Protein AF-0000000078019908 (afdb_homodimer)

Sequence (226 aa):
MVVHQIKNKAQYEAALEKHKVINLEVSDKRLMPSRLMAVFNHRMSEEYPNAYHIKIESEKTREFHDALNIRTLPTFLIFKDGKKVNEIVGKNQKGLESAIKEALEDIETTLTTMVVHQIKNKAQYEAALEKHKVINLEVSDKRLMPSRLMAVFNHRMSEEYPNAYHIKIESEKTREFHDALNIRTLPTFLIFKDGKKVNEIVGKNQKGLESAIKEALEDIETTLTT

Secondary structure (DSSP, 8-state):
---EEP-SHHHHHHHHHH-SEEEEEEE-TTSHHHHHHHHHHHHHHHH-TTSEEEEEEGGG-HHHHHHHT--SSSEEEEEETTEEEEEEESS-HHHHHHHHHHHHS--------/---EEP-SHHHHHHHHHH-SEEEEEEE-TTSHHHHHHHHHHHHHHHH-TTSEEEEEEGGG-HHHHHHHT--SSSEEEEEETTEEEEEEESS-HHHHHHHHHHHHS--------

Nearest PDB structures (foldseek):
  3f3r-assembly1_A  TM=9.472E-01  e=2.439E-11  Saccharomyces cerevisiae
  5ykw-assembly1_A  TM=9.486E-01  e=4.418E-11  Saccharomyces cerevisiae S288C
  7vqv-assembly1_A  TM=9.379E-01  e=1.766E-10  synthetic construct
  7vqw-assembly2_B  TM=9.279E-01  e=6.186E-10  synthetic construct
  1r26-assembly1_A  TM=9.357E-01  e=1.197E-09  Trypanosoma brucei brucei

pLDDT: mean 86.22, std 17.11, range [24.56, 98.5]

Radius of gyration: 17.16 Å; Cα contacts (8 Å, |Δi|>4): 399; chains: 2; bounding box: 52×44×39 Å

Solvent-accessible surface area (backbone atoms only — not comparable to full-atom values): 12271 Å² total; per-residue (Å²): 82,71,65,42,79,47,88,48,69,66,57,47,54,50,47,39,71,73,37,56,29,33,41,36,36,39,28,39,84,89,36,65,65,22,44,55,44,48,56,52,47,41,52,46,20,52,74,41,61,83,39,48,36,32,33,36,52,45,88,79,34,61,70,54,38,65,72,63,70,61,88,59,67,19,30,34,40,31,29,44,73,65,35,74,41,35,34,38,36,51,81,46,61,68,58,46,53,50,52,52,51,54,61,68,41,77,67,74,71,66,74,79,130,85,72,65,41,78,46,85,47,70,66,55,46,54,51,48,40,72,72,36,56,27,32,42,37,37,38,28,40,84,91,36,65,65,21,44,56,45,49,55,52,47,41,52,45,20,51,76,41,61,83,39,47,35,33,34,36,52,44,89,80,34,63,71,55,38,64,72,64,72,61,88,58,68,17,28,33,41,32,29,44,72,65,35,76,42,35,35,37,35,51,82,46,60,68,59,44,54,51,52,54,52,55,62,69,42,78,66,74,72,66,75,78,130

Foldseek 3Di:
DAAAEDQDDVSVQVLLQPAFKEKEKEAAPPDDQRVVVNVLLRVLCVVQVSYHHYYYYCVRCVVVCVVVVPDAPTKIFMDGNSHTDDIDGTNCSVVSSVSRVVSPPPPCPVPDD/DAAAEDQDDVSVQVLLQPAFKEKEKEAAPVDDQRVVVNVLLRVLCVVCVSYHHYYYYCVRCVPVCVVVVPDAPTKIFMDGNSHTDDIDGTNCSVVSSVSRVVSPPPPCPVPDD

Structure (mmCIF, N/CA/C/O backbone):
data_AF-0000000078019908-model_v1
#
loop_
_entity.id
_entity.type
_entity.pdbx_description
1 polymer Thioredoxin
#
loop_
_atom_site.group_PDB
_atom_site.id
_atom_site.type_symbol
_atom_site.label_atom_id
_atom_site.label_alt_id
_atom_site.la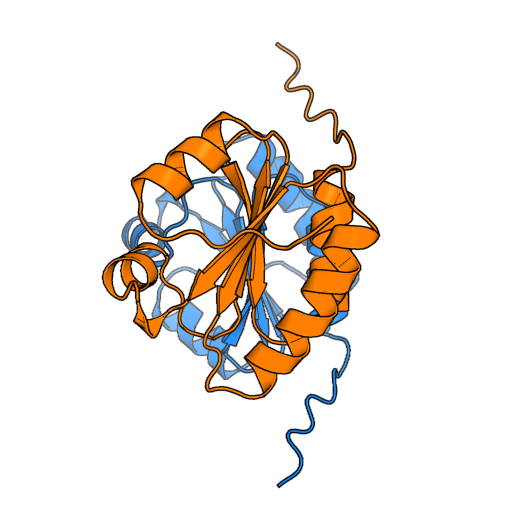bel_comp_id
_atom_site.label_asym_id
_atom_site.label_entity_id
_atom_site.label_seq_id
_atom_site.pdbx_PDB_ins_code
_atom_site.Cartn_x
_atom_site.Cartn_y
_atom_site.Cartn_z
_atom_site.occupancy
_atom_site.B_iso_or_equiv
_atom_site.auth_seq_id
_atom_site.auth_comp_id
_atom_site.auth_asym_id
_atom_site.auth_atom_id
_atom_site.pdbx_PDB_model_num
ATOM 1 N N . MET A 1 1 ? 10.375 -21.234 -0.732 1 63.78 1 MET A N 1
ATOM 2 C CA . MET A 1 1 ? 10.055 -20.984 -2.135 1 63.78 1 MET A CA 1
ATOM 3 C C . MET A 1 1 ? 10.672 -19.672 -2.602 1 63.78 1 MET A C 1
ATOM 5 O O . MET A 1 1 ? 10.93 -18.781 -1.793 1 63.78 1 MET A O 1
ATOM 9 N N . VAL A 1 2 ? 11.133 -19.5 -3.984 1 87 2 VAL A N 1
ATOM 10 C CA . VAL A 1 2 ? 12 -18.5 -4.609 1 87 2 VAL A CA 1
ATOM 11 C C . VAL A 1 2 ? 11.156 -17.344 -5.148 1 87 2 VAL A C 1
ATOM 13 O O . VAL A 1 2 ? 9.93 -17.453 -5.223 1 87 2 VAL A O 1
ATOM 16 N N . VAL A 1 3 ? 11.672 -16.266 -5.184 1 96.44 3 VAL A N 1
ATOM 17 C CA . VAL A 1 3 ? 11.125 -15.102 -5.883 1 96.44 3 VAL A CA 1
ATOM 18 C C . VAL A 1 3 ? 11.352 -15.25 -7.383 1 96.44 3 VAL A C 1
ATOM 20 O O . VAL A 1 3 ? 12.5 -15.312 -7.84 1 96.44 3 VAL A O 1
ATOM 23 N N . HIS A 1 4 ? 10.242 -15.375 -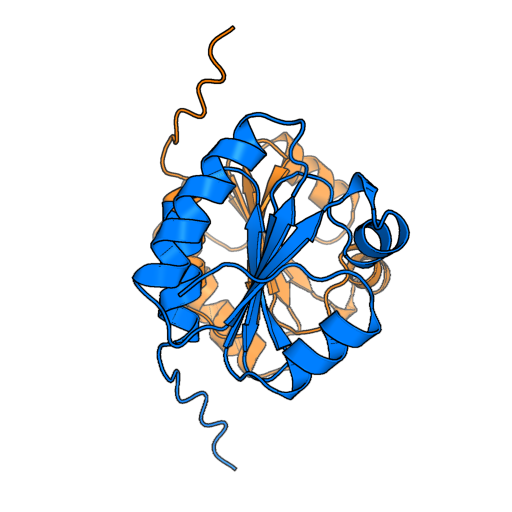8.141 1 96.31 4 HIS A N 1
ATOM 24 C CA . HIS A 1 4 ? 10.328 -15.641 -9.578 1 96.31 4 HIS A CA 1
ATOM 25 C C . HIS A 1 4 ? 10.508 -14.352 -10.367 1 96.31 4 HIS A C 1
ATOM 27 O O . HIS A 1 4 ? 9.781 -13.383 -10.156 1 96.31 4 HIS A O 1
ATOM 33 N N . GLN A 1 5 ? 11.414 -14.406 -11.297 1 93.81 5 GLN A N 1
ATOM 34 C CA . GLN A 1 5 ? 11.664 -13.234 -12.125 1 93.81 5 GLN A CA 1
ATOM 35 C C . GLN A 1 5 ? 10.672 -13.148 -13.273 1 93.81 5 GLN A C 1
ATOM 37 O O . GLN A 1 5 ? 10.484 -14.109 -14.016 1 93.81 5 GLN A O 1
ATOM 42 N N . ILE A 1 6 ? 10.086 -12.016 -13.391 1 92.25 6 ILE A N 1
ATOM 43 C CA . ILE A 1 6 ? 9.18 -11.727 -14.492 1 92.25 6 ILE A CA 1
ATOM 44 C C . ILE A 1 6 ? 9.914 -10.945 -15.578 1 92.25 6 ILE A C 1
ATOM 46 O O . ILE A 1 6 ? 10.531 -9.914 -15.297 1 92.25 6 ILE A O 1
ATOM 50 N N . LYS A 1 7 ? 9.766 -11.406 -16.797 1 87.06 7 LYS A N 1
ATOM 51 C CA . LYS A 1 7 ? 10.586 -10.844 -17.859 1 87.06 7 LYS A CA 1
ATOM 52 C C . LYS A 1 7 ? 9.758 -9.961 -18.781 1 87.06 7 LYS A C 1
ATOM 54 O O . LYS A 1 7 ? 10.312 -9.148 -19.531 1 87.06 7 LYS A O 1
ATOM 59 N N . ASN A 1 8 ? 8.508 -10.25 -18.781 1 85 8 ASN A N 1
ATOM 60 C CA . ASN A 1 8 ? 7.668 -9.461 -19.688 1 85 8 ASN A CA 1
ATOM 61 C C . ASN A 1 8 ? 6.238 -9.352 -19.156 1 85 8 ASN A C 1
ATOM 63 O O . ASN A 1 8 ? 5.887 -9.977 -18.156 1 85 8 ASN A O 1
ATOM 67 N N . LYS A 1 9 ? 5.496 -8.578 -19.875 1 86 9 LYS A N 1
ATOM 68 C CA . LYS A 1 9 ? 4.121 -8.289 -19.484 1 86 9 LYS A CA 1
ATOM 69 C C . LYS A 1 9 ? 3.264 -9.547 -19.516 1 86 9 LYS A C 1
ATOM 71 O O . LYS A 1 9 ? 2.387 -9.727 -18.672 1 86 9 LYS A O 1
ATOM 76 N N . ALA A 1 10 ? 3.457 -10.383 -20.422 1 88.19 10 ALA A N 1
ATOM 77 C CA . ALA A 1 10 ? 2.678 -11.609 -20.562 1 88.19 10 ALA A CA 1
ATOM 78 C C . ALA A 1 10 ? 2.848 -12.5 -19.328 1 88.19 10 ALA A C 1
ATOM 80 O O . ALA A 1 10 ? 1.874 -13.07 -18.828 1 88.19 10 ALA A O 1
ATOM 81 N N . GLN A 1 11 ? 4.066 -12.625 -18.891 1 91.5 11 GLN A N 1
ATOM 82 C CA . GLN A 1 11 ? 4.348 -13.406 -17.688 1 91.5 11 GLN A CA 1
ATOM 83 C C . GLN A 1 11 ? 3.668 -12.797 -16.469 1 91.5 11 GLN A C 1
ATOM 85 O O . GLN A 1 11 ? 3.15 -13.523 -15.617 1 91.5 11 GLN A O 1
ATOM 90 N N . TYR A 1 12 ? 3.67 -11.57 -16.484 1 90.81 12 TYR A N 1
ATOM 91 C CA . TYR A 1 12 ? 3.023 -10.836 -15.398 1 90.81 12 TYR A CA 1
ATOM 92 C C . TYR A 1 12 ? 1.523 -11.109 -15.375 1 90.81 12 TYR A C 1
ATOM 94 O O . TYR A 1 12 ? 0.969 -11.484 -14.336 1 90.81 12 TYR A O 1
ATOM 102 N N . GLU A 1 13 ? 0.884 -10.953 -16.438 1 91.69 13 GLU A N 1
ATOM 103 C CA . GLU A 1 13 ? -0.556 -11.164 -16.547 1 91.69 13 GLU A CA 1
ATOM 104 C C . GLU A 1 13 ? -0.927 -12.609 -16.234 1 91.69 13 GLU A C 1
ATOM 106 O O . GLU A 1 13 ? -1.939 -12.875 -15.578 1 91.69 13 GLU A O 1
ATOM 111 N N . ALA A 1 14 ? -0.141 -13.5 -16.688 1 94.56 14 ALA A N 1
ATOM 112 C CA . ALA A 1 14 ? -0.372 -14.914 -16.406 1 94.56 14 ALA A CA 1
ATOM 113 C C . ALA A 1 14 ? -0.302 -15.195 -14.914 1 94.56 14 ALA A C 1
ATOM 115 O O . ALA A 1 14 ? -1.099 -15.977 -14.383 1 94.56 14 ALA A O 1
ATOM 116 N N . ALA A 1 15 ? 0.668 -14.555 -14.266 1 94.69 15 ALA A N 1
ATOM 117 C CA . ALA A 1 15 ? 0.811 -14.727 -12.828 1 94.69 15 ALA A CA 1
ATOM 118 C C . ALA A 1 15 ? -0.431 -14.234 -12.086 1 94.69 15 ALA A C 1
ATOM 120 O O . ALA A 1 15 ? -0.917 -14.891 -11.164 1 94.69 15 ALA A O 1
ATOM 121 N N . LEU A 1 16 ? -0.922 -13.109 -12.523 1 94.06 16 LEU A N 1
ATOM 122 C CA . LEU A 1 16 ? -2.084 -12.5 -11.883 1 94.06 16 LEU A CA 1
ATOM 123 C C . LEU A 1 16 ? -3.312 -13.391 -12.031 1 94.06 16 LEU A C 1
ATOM 125 O O . LEU A 1 16 ? -4.176 -13.414 -11.148 1 94.06 16 LEU A O 1
ATOM 129 N N . GLU A 1 17 ? -3.398 -14.125 -13.086 1 94.75 17 GLU A N 1
ATOM 130 C CA . GLU A 1 17 ? -4.547 -14.984 -13.359 1 94.75 17 GLU A CA 1
ATOM 131 C C . GLU A 1 17 ? -4.422 -16.328 -12.641 1 94.75 17 GLU A C 1
ATOM 133 O O . GLU A 1 17 ? -5.422 -16.906 -12.211 1 94.75 17 GLU A O 1
ATOM 138 N N . LYS A 1 18 ? -3.297 -16.75 -12.453 1 96.44 18 LYS A N 1
ATOM 139 C CA . LYS A 1 18 ? -3.057 -18.125 -12.008 1 96.44 18 LYS A CA 1
ATOM 140 C C . LYS A 1 18 ? -3.01 -18.219 -10.492 1 96.44 18 LYS A C 1
ATOM 142 O O . LYS A 1 18 ? -3.35 -19.25 -9.906 1 96.44 18 LYS A O 1
ATOM 147 N N . HIS A 1 19 ? -2.547 -17.156 -9.859 1 96.81 19 HIS A N 1
ATOM 148 C CA . HIS A 1 19 ? -2.289 -17.234 -8.422 1 96.81 19 HIS A CA 1
ATOM 149 C C . HIS A 1 19 ? -3.23 -16.328 -7.645 1 96.81 19 HIS A C 1
ATOM 151 O O . HIS A 1 19 ? -3.498 -15.195 -8.062 1 96.81 19 HIS A O 1
ATOM 157 N N . LYS A 1 20 ? -3.713 -16.797 -6.586 1 96.06 20 LYS A N 1
ATOM 158 C CA . LYS A 1 20 ? -4.691 -16.078 -5.777 1 96.06 20 LYS A CA 1
ATOM 159 C C . LYS A 1 20 ? -4.051 -14.891 -5.07 1 9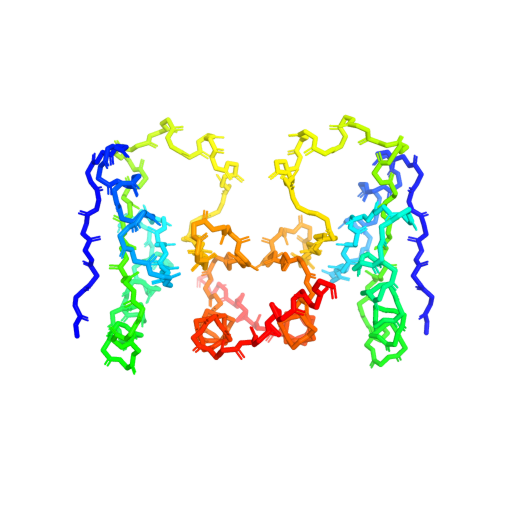6.06 20 LYS A C 1
ATOM 161 O O . LYS A 1 20 ? -4.633 -13.805 -5.023 1 96.06 20 LYS A O 1
ATOM 166 N N . VAL A 1 21 ? -2.938 -15.109 -4.43 1 97.12 21 VAL A N 1
ATOM 167 C CA . VAL A 1 21 ? -2.201 -14.055 -3.732 1 97.12 21 VAL A CA 1
ATOM 168 C C . VAL A 1 21 ? -0.822 -13.883 -4.367 1 97.12 21 VAL A C 1
ATOM 170 O O . VAL A 1 21 ? -0.081 -14.859 -4.527 1 97.12 21 VAL A O 1
ATOM 173 N N . ILE A 1 22 ? -0.507 -12.641 -4.742 1 97.62 22 ILE A N 1
ATOM 174 C CA . ILE A 1 22 ? 0.777 -12.359 -5.375 1 97.62 22 ILE A CA 1
ATOM 175 C C . ILE A 1 22 ? 1.489 -11.242 -4.621 1 97.62 22 ILE A C 1
ATOM 177 O O . ILE A 1 22 ? 0.868 -10.242 -4.25 1 97.62 22 ILE A O 1
ATOM 181 N N . ASN A 1 23 ? 2.691 -11.438 -4.281 1 98.12 23 ASN A N 1
ATOM 182 C CA . ASN A 1 23 ? 3.627 -10.398 -3.861 1 98.12 23 ASN A CA 1
ATOM 183 C C . ASN A 1 23 ? 4.598 -10.031 -4.98 1 98.12 23 ASN A C 1
ATOM 185 O O . ASN A 1 23 ? 5.5 -10.812 -5.305 1 98.12 23 ASN A O 1
ATOM 189 N N . LEU A 1 24 ? 4.41 -8.836 -5.574 1 96.38 24 LEU A N 1
ATOM 190 C CA . LEU A 1 24 ? 5.25 -8.359 -6.672 1 96.38 24 LEU A CA 1
ATOM 191 C C . LEU A 1 24 ? 6.254 -7.328 -6.18 1 96.38 24 LEU A C 1
ATOM 193 O O . LEU A 1 24 ? 5.867 -6.262 -5.695 1 96.38 24 LEU A O 1
ATOM 197 N N . GLU A 1 25 ? 7.523 -7.637 -6.352 1 96 25 GLU A N 1
ATOM 198 C CA . GLU A 1 25 ? 8.602 -6.695 -6.062 1 96 25 GLU A CA 1
ATOM 199 C C . GLU A 1 25 ? 9.078 -5.992 -7.332 1 96 25 GLU A C 1
ATOM 201 O O . GLU A 1 25 ? 9.484 -6.648 -8.297 1 96 25 GLU A O 1
ATOM 206 N N . VAL A 1 26 ? 8.984 -4.707 -7.367 1 93.31 26 VAL A N 1
ATOM 207 C CA . VAL A 1 26 ? 9.633 -3.885 -8.383 1 93.31 26 VAL A CA 1
ATOM 208 C C . VAL A 1 26 ? 10.93 -3.311 -7.828 1 93.31 26 VAL A C 1
ATOM 210 O O . VAL A 1 26 ? 10.922 -2.555 -6.855 1 93.31 26 VAL A O 1
ATOM 213 N N . SER A 1 27 ? 11.992 -3.676 -8.461 1 91.75 27 SER A N 1
ATOM 214 C CA . SER A 1 27 ? 13.289 -3.434 -7.828 1 91.75 27 SER A CA 1
ATOM 215 C C . SER A 1 27 ? 14.336 -3.002 -8.852 1 91.75 27 SER A C 1
ATOM 217 O O . SER A 1 27 ? 14.086 -3.061 -10.055 1 91.75 27 SER A O 1
ATOM 219 N N . ASP A 1 28 ? 15.375 -2.434 -8.359 1 90.25 28 ASP A N 1
ATOM 220 C CA . ASP A 1 28 ? 16.625 -2.158 -9.062 1 90.25 28 ASP A CA 1
ATOM 221 C C . ASP A 1 28 ? 17.828 -2.678 -8.281 1 90.25 28 ASP A C 1
ATOM 223 O O . ASP A 1 28 ? 18.203 -2.096 -7.266 1 90.25 28 ASP A O 1
ATOM 227 N N . LYS A 1 29 ? 18.453 -3.682 -8.867 1 88.94 29 LYS A N 1
ATOM 228 C CA . LYS A 1 29 ? 19.531 -4.363 -8.164 1 88.94 29 LYS A CA 1
ATOM 229 C C . LYS A 1 29 ? 20.719 -3.43 -7.953 1 88.94 29 LYS A C 1
ATOM 231 O O . LYS A 1 29 ? 21.609 -3.717 -7.141 1 88.94 29 LYS A O 1
ATOM 236 N N . ARG A 1 30 ? 20.828 -2.314 -8.547 1 90.19 30 ARG A N 1
ATOM 237 C CA . ARG A 1 30 ? 21.938 -1.379 -8.438 1 90.19 30 ARG A CA 1
ATOM 238 C C . ARG A 1 30 ? 21.781 -0.474 -7.219 1 90.19 30 ARG A C 1
ATOM 240 O O . ARG A 1 30 ? 22.688 0.284 -6.875 1 90.19 30 ARG A O 1
ATOM 247 N N . LEU A 1 31 ? 20.688 -0.625 -6.582 1 89.12 31 LEU A N 1
ATOM 248 C CA . LEU A 1 31 ? 20.453 0.216 -5.418 1 89.12 31 LEU A CA 1
ATOM 249 C C . LEU A 1 31 ? 20.516 -0.601 -4.129 1 89.12 31 LEU A C 1
ATOM 251 O O . LEU A 1 31 ? 20.016 -1.723 -4.074 1 89.12 31 LEU A O 1
ATOM 255 N N . MET A 1 32 ? 21.078 -0.108 -3.104 1 92.31 32 MET A N 1
ATOM 256 C CA . MET A 1 32 ? 21.297 -0.832 -1.854 1 92.31 32 MET A CA 1
ATOM 257 C C . MET A 1 32 ? 19.969 -1.129 -1.156 1 92.31 32 MET A C 1
ATOM 259 O O . MET A 1 32 ? 19.703 -2.27 -0.77 1 92.31 32 MET A O 1
ATOM 263 N N . PRO A 1 33 ? 19.094 -0.133 -0.965 1 93.56 33 PRO A N 1
ATOM 264 C CA . PRO A 1 33 ? 17.828 -0.492 -0.333 1 93.56 33 PRO A CA 1
ATOM 265 C C . PRO A 1 33 ? 17.109 -1.632 -1.055 1 93.56 33 PRO A C 1
ATOM 267 O O . PRO A 1 33 ? 16.5 -2.484 -0.41 1 93.56 33 PRO A O 1
ATOM 270 N N . SER A 1 34 ? 17.094 -1.568 -2.348 1 94.44 34 SER A N 1
ATOM 271 C CA . SER A 1 34 ? 16.484 -2.645 -3.117 1 94.44 34 SER A CA 1
ATOM 272 C C . SER A 1 34 ? 17.125 -3.988 -2.801 1 94.44 34 SER A C 1
ATOM 274 O O . SER A 1 34 ? 16.438 -5 -2.668 1 94.44 34 SER A O 1
ATOM 276 N N . ARG A 1 35 ? 18.359 -3.973 -2.711 1 95.06 35 ARG A N 1
ATOM 277 C CA . ARG A 1 35 ? 19.062 -5.215 -2.406 1 95.06 35 ARG A CA 1
ATOM 278 C C . ARG A 1 35 ? 18.672 -5.734 -1.024 1 95.06 35 ARG A C 1
ATOM 280 O O . ARG A 1 35 ? 18.453 -6.934 -0.846 1 95.06 35 ARG A O 1
ATOM 287 N N . LEU A 1 36 ? 18.656 -4.875 -0.079 1 95.62 36 LEU A N 1
ATOM 288 C CA . LEU A 1 36 ? 18.266 -5.246 1.275 1 95.62 36 LEU A CA 1
ATOM 289 C C . LEU A 1 36 ? 16.859 -5.844 1.29 1 95.62 36 LEU A C 1
ATOM 291 O O . LEU A 1 36 ? 16.641 -6.879 1.916 1 95.62 36 LEU A O 1
ATOM 295 N N . MET A 1 37 ? 15.977 -5.18 0.605 1 96.81 37 MET A N 1
ATOM 296 C CA . MET A 1 37 ? 14.594 -5.648 0.617 1 96.81 37 MET A CA 1
ATOM 297 C C . MET A 1 37 ? 14.453 -6.945 -0.176 1 96.81 37 MET A C 1
ATOM 299 O O . MET A 1 37 ? 13.586 -7.766 0.121 1 96.81 37 MET A O 1
ATOM 303 N N . ALA A 1 38 ? 15.32 -7.102 -1.135 1 96.19 38 ALA A N 1
ATOM 304 C CA . ALA A 1 38 ? 15.32 -8.359 -1.874 1 96.19 38 ALA A CA 1
ATOM 305 C C . ALA A 1 38 ? 15.648 -9.539 -0.958 1 96.19 38 ALA A C 1
ATOM 307 O O . ALA A 1 38 ? 15.062 -10.609 -1.081 1 96.19 38 ALA A O 1
ATOM 308 N N . VAL A 1 39 ? 16.594 -9.422 -0.087 1 97 39 VAL A N 1
ATOM 309 C CA . VAL A 1 39 ? 16.969 -10.445 0.885 1 97 39 VAL A CA 1
ATOM 310 C C . VAL A 1 39 ? 15.773 -10.758 1.788 1 97 39 VAL A C 1
ATOM 312 O O . VAL A 1 39 ? 15.445 -11.922 2.018 1 97 39 VAL A O 1
ATOM 315 N N . PHE A 1 40 ? 15.203 -9.695 2.232 1 97.5 40 PHE A N 1
ATOM 316 C CA . PHE A 1 40 ? 14.039 -9.852 3.098 1 97.5 40 PHE A CA 1
ATOM 317 C C . PHE A 1 40 ? 12.906 -10.547 2.355 1 97.5 40 PHE A C 1
ATOM 319 O O . PHE A 1 40 ? 12.242 -11.422 2.91 1 97.5 40 PHE A O 1
ATOM 326 N N . ASN A 1 41 ? 12.688 -10.164 1.091 1 98 41 ASN A N 1
ATOM 327 C CA . ASN A 1 41 ? 11.625 -10.766 0.286 1 98 41 ASN A CA 1
ATOM 328 C C . ASN A 1 41 ? 11.859 -12.25 0.057 1 98 41 ASN A C 1
ATOM 330 O O . ASN A 1 41 ? 10.914 -13.039 -0.006 1 98 41 ASN A O 1
ATOM 334 N N . HIS A 1 42 ? 13.07 -12.578 -0.106 1 97.44 42 HIS A N 1
ATOM 335 C CA . HIS A 1 42 ? 13.406 -13.992 -0.209 1 97.44 42 HIS A CA 1
ATOM 336 C C . HIS A 1 42 ? 12.984 -14.75 1.043 1 97.44 42 HIS A C 1
ATOM 338 O O . HIS A 1 42 ? 12.406 -15.836 0.951 1 97.44 42 HIS A O 1
ATOM 344 N N . ARG A 1 43 ? 13.242 -14.219 2.168 1 97.81 43 ARG A N 1
ATOM 345 C CA . ARG A 1 43 ? 12.805 -14.82 3.422 1 97.81 43 ARG A CA 1
ATOM 346 C C . ARG A 1 43 ? 11.289 -14.938 3.479 1 97.81 43 ARG A C 1
ATOM 348 O O . ARG A 1 43 ? 10.75 -15.953 3.93 1 97.81 43 ARG A O 1
ATOM 355 N N . MET A 1 44 ? 10.586 -13.875 3.029 1 98.06 44 MET A N 1
ATOM 356 C CA . MET A 1 44 ? 9.125 -13.891 2.99 1 98.06 44 MET A CA 1
ATOM 357 C C . MET A 1 44 ? 8.617 -15.023 2.113 1 98.06 44 MET A C 1
ATOM 359 O O . MET A 1 44 ? 7.613 -15.664 2.436 1 98.06 44 MET A O 1
ATOM 363 N N . SER A 1 45 ? 9.328 -15.25 0.999 1 98 45 SER A N 1
ATOM 364 C CA . SER A 1 45 ? 8.914 -16.297 0.081 1 98 45 SER A CA 1
ATOM 365 C C . SER A 1 45 ? 9.016 -17.672 0.733 1 98 45 SER A C 1
ATOM 367 O O . SER A 1 45 ? 8.242 -18.578 0.413 1 98 45 SER A O 1
ATOM 369 N N . GLU A 1 46 ? 9.953 -17.812 1.617 1 97.5 46 GLU A N 1
ATOM 370 C CA . GLU A 1 46 ? 10.133 -19.062 2.348 1 97.5 46 GLU A CA 1
ATOM 371 C C . GLU A 1 46 ? 9.086 -19.203 3.451 1 97.5 46 GLU A C 1
ATOM 373 O O . GLU A 1 46 ? 8.547 -20.297 3.662 1 97.5 46 GLU A O 1
ATOM 378 N N . GLU A 1 47 ? 8.797 -18.188 4.082 1 97.19 47 GLU A N 1
ATOM 379 C CA . GLU A 1 47 ? 7.898 -18.188 5.23 1 97.19 47 GLU A CA 1
ATOM 380 C C . GLU A 1 47 ? 6.438 -18.234 4.793 1 97.19 47 GLU A C 1
ATOM 382 O O . GLU A 1 47 ? 5.594 -18.797 5.488 1 97.19 47 GLU A O 1
ATOM 387 N N . TYR A 1 48 ? 6.141 -17.609 3.654 1 97.31 48 TYR A N 1
ATOM 388 C CA . TYR A 1 48 ? 4.773 -17.531 3.154 1 97.31 48 TYR A CA 1
ATOM 389 C C . TYR A 1 48 ? 4.676 -18.109 1.746 1 97.31 48 TYR A C 1
ATOM 391 O O . TYR A 1 48 ? 4.348 -17.406 0.796 1 97.31 48 TYR A O 1
ATOM 399 N N . PRO A 1 49 ? 4.809 -19.406 1.659 1 96.56 49 PRO A N 1
ATOM 400 C CA . PRO A 1 49 ? 4.852 -20.062 0.347 1 96.56 49 PRO A CA 1
ATOM 401 C C . PRO A 1 49 ? 3.488 -20.078 -0.345 1 96.56 49 PRO A C 1
ATOM 403 O O . PRO A 1 49 ? 3.4 -20.391 -1.533 1 96.56 49 PRO A O 1
ATOM 406 N N . ASN A 1 50 ? 2.471 -19.719 0.386 1 96.25 50 ASN A N 1
ATOM 407 C CA . ASN A 1 50 ? 1.133 -19.734 -0.195 1 96.25 50 ASN A CA 1
ATOM 408 C C . ASN A 1 50 ? 0.882 -18.484 -1.034 1 96.25 50 ASN A C 1
ATOM 410 O O . ASN A 1 50 ? -0.129 -18.391 -1.732 1 96.25 50 ASN A O 1
ATOM 414 N N . ALA A 1 51 ? 1.754 -17.562 -0.951 1 97.31 51 ALA A N 1
ATOM 415 C CA . ALA A 1 51 ? 1.758 -16.438 -1.887 1 97.31 51 ALA A CA 1
ATOM 416 C C . ALA A 1 51 ? 2.742 -16.672 -3.027 1 97.31 51 ALA A C 1
ATOM 418 O O . ALA A 1 51 ? 3.766 -17.344 -2.842 1 97.31 51 ALA A O 1
ATOM 419 N N . TYR A 1 52 ? 2.365 -16.234 -4.168 1 98 52 TYR A N 1
ATOM 420 C CA . TYR A 1 52 ? 3.291 -16.297 -5.297 1 98 52 TYR A CA 1
ATOM 421 C C . TYR A 1 52 ? 4.164 -15.047 -5.348 1 98 52 TYR A C 1
ATOM 423 O O . TYR A 1 52 ? 3.662 -13.938 -5.535 1 98 52 TYR A O 1
ATOM 431 N N . HIS A 1 53 ? 5.465 -15.25 -5.098 1 98.5 53 HIS A N 1
ATOM 432 C CA . HIS A 1 53 ? 6.402 -14.133 -5.02 1 98.5 53 HIS A CA 1
ATOM 433 C C . HIS A 1 53 ? 7.113 -13.914 -6.352 1 98.5 53 HIS A C 1
ATOM 435 O O . HIS A 1 53 ? 7.77 -14.828 -6.863 1 98.5 53 HIS A O 1
ATOM 441 N N . ILE A 1 54 ? 6.941 -12.711 -6.914 1 97.06 54 ILE A N 1
ATOM 442 C CA . ILE A 1 54 ? 7.559 -12.422 -8.203 1 97.06 54 ILE A CA 1
ATOM 443 C C . ILE A 1 54 ? 8.312 -11.102 -8.133 1 97.06 54 ILE A C 1
ATOM 445 O O . ILE A 1 54 ? 8.094 -10.305 -7.219 1 97.06 54 ILE A O 1
ATOM 449 N N . LYS A 1 55 ? 9.25 -10.922 -9.07 1 94.88 55 LYS A N 1
ATOM 450 C CA . LYS A 1 55 ? 10.055 -9.711 -9.102 1 94.88 55 LYS A CA 1
ATOM 451 C C . LYS A 1 55 ? 10.25 -9.203 -10.523 1 94.88 55 LYS A C 1
ATOM 453 O O . LYS A 1 55 ? 10.398 -10 -11.453 1 94.88 55 LYS A O 1
ATOM 458 N N . ILE A 1 56 ? 10.133 -7.895 -10.633 1 91.5 56 ILE A N 1
ATOM 459 C CA . ILE A 1 56 ? 10.461 -7.195 -11.867 1 91.5 56 ILE A CA 1
ATOM 460 C C . ILE A 1 56 ? 11.648 -6.262 -11.641 1 91.5 56 ILE A C 1
ATOM 462 O O . ILE A 1 56 ? 11.656 -5.488 -10.68 1 91.5 56 ILE A O 1
ATOM 466 N N . GLU A 1 57 ? 12.633 -6.328 -12.531 1 89.06 57 GLU A N 1
ATOM 467 C CA . GLU A 1 57 ? 13.773 -5.418 -12.477 1 89.06 57 GLU A CA 1
ATOM 468 C C . GLU A 1 57 ? 13.547 -4.184 -13.344 1 89.06 57 GLU A C 1
ATOM 470 O O . GLU A 1 57 ? 13.242 -4.309 -14.531 1 89.06 57 GLU A O 1
ATOM 475 N N . SER A 1 58 ? 13.547 -2.984 -12.625 1 79.06 58 SER A N 1
ATOM 476 C CA . SER A 1 58 ? 13.172 -1.729 -13.266 1 79.06 58 SER A CA 1
ATOM 477 C C . SER A 1 58 ? 14.031 -1.465 -14.5 1 79.06 58 SER A C 1
ATOM 479 O O . SER A 1 58 ? 13.555 -0.902 -15.492 1 79.06 58 SER A O 1
ATOM 481 N N . GLU A 1 59 ? 15.219 -1.582 -14.562 1 67.56 59 GLU A N 1
ATOM 482 C CA . GLU A 1 59 ? 16 -1.318 -15.766 1 67.56 59 GLU A CA 1
ATOM 483 C C . GLU A 1 59 ? 15.43 -2.057 -16.969 1 67.56 59 GLU A C 1
ATOM 485 O O . GLU A 1 59 ? 15.5 -1.561 -18.094 1 67.56 59 GLU A O 1
ATOM 490 N N . LYS A 1 60 ? 14.875 -2.961 -16.781 1 57.28 60 LYS A N 1
ATOM 491 C CA . LYS A 1 60 ? 14.484 -3.838 -17.891 1 57.28 60 LYS A CA 1
ATOM 492 C C . LYS A 1 60 ? 13.047 -3.557 -18.328 1 57.28 60 LYS A C 1
ATOM 494 O O . LYS A 1 60 ? 12.617 -4.027 -19.391 1 57.28 60 LYS A O 1
ATOM 499 N N . THR A 1 61 ? 12.32 -2.639 -17.516 1 58.59 61 THR A N 1
ATOM 500 C CA . THR A 1 61 ? 10.914 -2.533 -17.859 1 58.59 61 THR A CA 1
ATOM 501 C C . THR A 1 61 ? 10.406 -1.109 -17.656 1 58.59 61 THR A C 1
ATOM 503 O O . THR A 1 61 ? 9.43 -0.89 -16.938 1 58.59 61 THR A O 1
ATOM 506 N N . ARG A 1 62 ? 11.016 -0.102 -18.219 1 58.69 62 ARG A N 1
ATOM 507 C CA . ARG A 1 62 ? 10.625 1.299 -18.094 1 58.69 62 ARG A CA 1
ATOM 508 C C . ARG A 1 62 ? 9.117 1.463 -18.281 1 58.69 62 ARG A C 1
ATOM 510 O O . ARG A 1 62 ? 8.484 2.23 -17.547 1 58.69 62 ARG A O 1
ATOM 517 N N . GLU A 1 63 ? 8.656 0.779 -19.281 1 57.31 63 GLU A N 1
ATOM 518 C CA . GLU A 1 63 ? 7.234 0.911 -19.594 1 57.31 63 GLU A CA 1
ATOM 519 C C . GLU A 1 63 ? 6.367 0.492 -18.422 1 57.31 63 GLU A C 1
ATOM 521 O O . GLU A 1 63 ? 5.336 1.111 -18.141 1 57.31 63 GLU A O 1
ATOM 526 N N . PHE A 1 64 ? 6.852 -0.45 -17.703 1 59.75 64 PHE A N 1
ATOM 527 C CA . PHE A 1 64 ? 6.023 -0.986 -16.625 1 59.75 64 PHE A CA 1
ATOM 528 C C . PHE A 1 64 ? 5.98 -0.024 -15.445 1 59.75 64 PHE A C 1
ATOM 530 O O . PHE A 1 64 ? 4.926 0.174 -14.844 1 59.75 64 PHE A O 1
ATOM 537 N N . HIS A 1 65 ? 6.98 0.671 -15.281 1 59.5 65 HIS A N 1
ATOM 538 C CA . HIS A 1 65 ? 7.078 1.604 -14.164 1 59.5 65 HIS A CA 1
ATOM 539 C C . HIS A 1 65 ? 6.098 2.762 -14.328 1 59.5 65 HIS A C 1
ATOM 541 O O . HIS A 1 65 ? 5.445 3.168 -13.367 1 59.5 65 HIS A O 1
ATOM 547 N N . ASP A 1 66 ? 6.113 3.135 -15.531 1 59.78 66 ASP A N 1
ATOM 548 C CA . ASP A 1 66 ? 5.23 4.258 -15.82 1 59.78 66 ASP A CA 1
ATOM 549 C C . ASP A 1 66 ? 3.764 3.873 -15.633 1 59.78 66 ASP A C 1
ATOM 551 O O . ASP A 1 66 ? 2.971 4.664 -15.117 1 59.78 66 ASP A O 1
ATOM 555 N N . ALA A 1 67 ? 3.619 2.648 -15.922 1 57.44 67 ALA A N 1
ATOM 556 C CA . ALA A 1 67 ? 2.236 2.184 -15.836 1 57.44 67 ALA A CA 1
ATOM 557 C C . ALA A 1 67 ? 1.806 2.002 -14.383 1 57.44 67 ALA A C 1
ATOM 559 O O . ALA A 1 67 ? 0.629 2.172 -14.055 1 57.44 67 ALA A O 1
ATOM 560 N N . LEU A 1 68 ? 2.795 1.785 -13.641 1 60.31 68 LEU A N 1
ATOM 561 C CA . LEU A 1 68 ? 2.453 1.475 -12.258 1 60.31 68 LEU A CA 1
ATOM 562 C C . LEU A 1 68 ? 2.549 2.721 -11.383 1 60.31 68 LEU A C 1
ATOM 564 O O . LEU A 1 68 ? 2.129 2.701 -10.227 1 60.31 68 LEU A O 1
ATOM 568 N N . ASN A 1 69 ? 2.969 3.814 -11.961 1 67.31 69 ASN A N 1
ATOM 569 C CA . ASN A 1 69 ? 3.135 5.066 -11.234 1 67.31 69 ASN A CA 1
ATOM 570 C C . ASN A 1 69 ? 3.992 4.879 -9.984 1 67.31 69 ASN A C 1
ATOM 572 O O . ASN A 1 69 ? 3.631 5.344 -8.906 1 67.31 69 ASN A O 1
ATOM 576 N N . ILE A 1 70 ? 5.027 4.062 -10.227 1 74.06 70 ILE A N 1
ATOM 577 C CA . ILE A 1 70 ? 5.98 3.783 -9.156 1 74.06 70 ILE A CA 1
ATOM 578 C C . ILE A 1 70 ? 7.121 4.797 -9.203 1 74.06 70 ILE A C 1
ATOM 580 O O . ILE A 1 70 ? 7.762 4.973 -10.242 1 74.06 70 ILE A O 1
ATOM 584 N N . ARG A 1 71 ? 7.414 5.445 -8.086 1 76.25 71 ARG A N 1
ATOM 585 C CA . ARG A 1 71 ? 8.406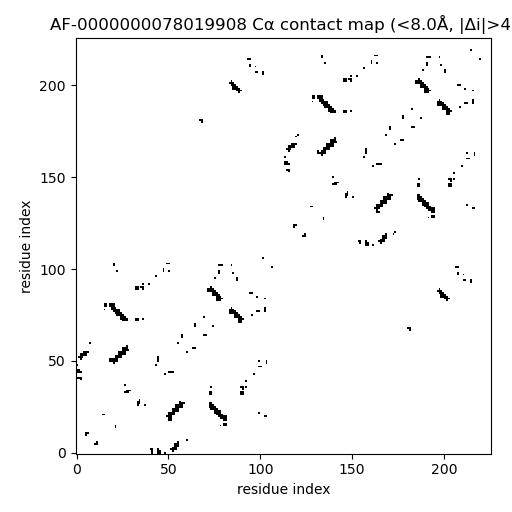 6.516 -8.07 1 76.25 71 ARG A CA 1
ATOM 586 C C . ARG A 1 71 ? 9.578 6.16 -7.164 1 76.25 71 ARG A C 1
ATOM 588 O O . ARG A 1 71 ? 10.648 6.773 -7.25 1 76.25 71 ARG A O 1
ATOM 595 N N . THR A 1 72 ? 9.422 5.223 -6.328 1 85.44 72 THR A N 1
ATOM 596 C CA . THR A 1 72 ? 10.445 4.805 -5.371 1 85.44 72 THR A CA 1
ATOM 597 C C . THR A 1 72 ? 10.68 3.299 -5.457 1 85.44 72 THR A C 1
ATOM 599 O O . THR A 1 72 ? 9.734 2.525 -5.613 1 85.44 72 THR A O 1
ATOM 602 N N . LEU A 1 73 ? 11.961 3 -5.426 1 89.06 73 LEU A N 1
ATOM 603 C CA . LEU A 1 73 ? 12.289 1.579 -5.406 1 89.06 73 LEU A CA 1
ATOM 604 C C . LEU A 1 73 ? 13.031 1.212 -4.125 1 89.06 73 LEU A C 1
ATOM 606 O O . LEU A 1 73 ? 13.789 2.023 -3.588 1 89.06 73 LEU A O 1
ATOM 610 N N . PRO A 1 74 ? 12.789 0.039 -3.674 1 94.5 74 PRO A N 1
ATOM 611 C CA . PRO A 1 74 ? 11.844 -0.949 -4.203 1 94.5 74 PRO A CA 1
ATOM 612 C C . PRO A 1 74 ? 10.398 -0.637 -3.836 1 94.5 74 PRO A C 1
ATOM 614 O O . PRO A 1 74 ? 10.141 0.115 -2.891 1 94.5 74 PRO A O 1
ATOM 617 N N . THR A 1 75 ? 9.461 -1.108 -4.574 1 94.94 75 THR A N 1
ATOM 618 C CA . THR A 1 75 ? 8.031 -1.084 -4.281 1 94.94 75 THR A CA 1
ATOM 619 C C . THR A 1 75 ? 7.43 -2.484 -4.387 1 94.94 75 THR A C 1
ATOM 621 O O . THR A 1 75 ? 7.77 -3.244 -5.293 1 94.94 75 THR A O 1
ATOM 624 N N . PHE A 1 76 ? 6.582 -2.781 -3.443 1 96.44 76 PHE A N 1
ATOM 625 C CA . PHE A 1 76 ? 5.898 -4.066 -3.424 1 96.44 76 PHE A CA 1
ATOM 626 C C . PHE A 1 76 ? 4.402 -3.889 -3.646 1 96.44 76 PHE A C 1
ATOM 628 O O . PHE A 1 76 ? 3.768 -3.053 -2.998 1 96.44 76 PHE A O 1
ATOM 635 N N . LEU A 1 77 ? 3.896 -4.605 -4.566 1 95 77 LEU A N 1
ATOM 636 C CA . LEU A 1 77 ? 2.461 -4.645 -4.828 1 95 77 LEU A CA 1
ATOM 637 C C . LEU A 1 77 ? 1.871 -5.992 -4.43 1 95 77 LEU A C 1
ATOM 639 O O . LEU A 1 77 ? 2.346 -7.039 -4.875 1 95 77 LEU A O 1
ATOM 643 N N . ILE A 1 78 ? 0.877 -5.957 -3.576 1 97 78 ILE A N 1
ATOM 644 C CA . ILE A 1 78 ? 0.197 -7.176 -3.15 1 97 78 ILE A CA 1
ATOM 645 C C . ILE A 1 78 ? -1.133 -7.309 -3.889 1 97 78 ILE A C 1
ATOM 647 O O . ILE A 1 78 ? -1.938 -6.375 -3.904 1 97 78 ILE A O 1
ATOM 651 N N . PHE A 1 79 ? -1.301 -8.414 -4.516 1 95.44 79 PHE A N 1
ATOM 652 C CA . PHE A 1 79 ? -2.537 -8.703 -5.234 1 95.44 79 PHE A CA 1
ATOM 653 C C . PHE A 1 79 ? -3.287 -9.859 -4.582 1 95.44 79 PHE A C 1
ATOM 655 O O . PHE A 1 79 ? -2.672 -10.789 -4.055 1 95.44 79 PHE A O 1
ATOM 662 N N . LYS A 1 80 ? -4.574 -9.766 -4.637 1 94.44 80 LYS A N 1
ATOM 663 C CA . LYS A 1 80 ? -5.484 -10.844 -4.27 1 94.44 80 LYS A CA 1
ATOM 664 C C . LYS A 1 80 ? -6.602 -11 -5.293 1 94.44 80 LYS A C 1
ATOM 666 O O . LYS A 1 80 ? -7.301 -10.031 -5.605 1 94.44 80 LYS A O 1
ATOM 671 N N . ASP A 1 81 ? -6.66 -12.18 -5.84 1 92.94 81 ASP A N 1
ATOM 672 C CA . ASP A 1 81 ? -7.676 -12.469 -6.848 1 92.94 81 ASP A CA 1
ATOM 673 C C . ASP A 1 81 ? -7.602 -11.477 -8 1 92.94 81 ASP A C 1
ATOM 675 O O . ASP A 1 81 ? -8.617 -10.914 -8.406 1 92.94 81 ASP A O 1
ATOM 679 N N . GLY A 1 82 ? -6.352 -11.164 -8.391 1 90.88 82 GLY A N 1
ATOM 680 C CA . GLY A 1 82 ? -6.102 -10.352 -9.57 1 90.88 82 GLY A CA 1
ATOM 681 C C . GLY A 1 82 ? -6.215 -8.859 -9.312 1 90.88 82 GLY A C 1
ATOM 682 O O . GLY A 1 82 ? -5.98 -8.047 -10.211 1 90.88 82 GLY A O 1
ATOM 683 N N . LYS A 1 83 ? -6.516 -8.445 -8.008 1 90.12 83 LYS A N 1
ATOM 684 C CA . LYS A 1 83 ? -6.695 -7.043 -7.645 1 90.12 83 LYS A CA 1
ATOM 685 C C . LYS A 1 83 ? -5.625 -6.59 -6.656 1 90.12 83 LYS A C 1
ATOM 687 O O . LYS A 1 83 ? -5.277 -7.324 -5.73 1 90.12 83 LYS A O 1
ATOM 692 N N . LYS A 1 84 ? -5.117 -5.402 -6.969 1 91.94 84 LYS A N 1
ATOM 693 C CA . LYS A 1 84 ? -4.176 -4.832 -6.008 1 91.94 84 LYS A CA 1
ATOM 694 C C . LYS A 1 84 ? -4.871 -4.496 -4.691 1 91.94 84 LYS A C 1
ATOM 696 O O . LYS A 1 84 ? -5.879 -3.783 -4.68 1 91.94 84 LYS A O 1
ATOM 701 N N . VAL A 1 85 ? -4.262 -4.969 -3.584 1 93.62 85 VAL A N 1
ATOM 702 C CA . VAL A 1 85 ? -4.922 -4.742 -2.303 1 93.62 85 VAL A CA 1
ATOM 703 C C . VAL A 1 85 ? -4.012 -3.922 -1.393 1 93.62 85 VAL A C 1
ATOM 705 O O . VAL A 1 85 ? -4.469 -3.367 -0.388 1 93.62 85 VAL A O 1
ATOM 708 N N . ASN A 1 86 ? -2.732 -3.912 -1.725 1 95.56 86 ASN A N 1
ATOM 709 C CA . ASN A 1 86 ? -1.771 -3.156 -0.931 1 95.56 86 ASN A CA 1
ATOM 710 C C . ASN A 1 86 ? -0.557 -2.748 -1.76 1 95.56 86 ASN A C 1
ATOM 712 O O . ASN A 1 86 ? -0.241 -3.391 -2.764 1 95.56 86 ASN A O 1
ATOM 716 N N . GLU A 1 87 ? 0.059 -1.696 -1.352 1 95 87 GLU A N 1
ATOM 717 C CA . GLU A 1 87 ? 1.34 -1.25 -1.891 1 95 87 GLU A CA 1
ATOM 718 C C . GLU A 1 87 ? 2.277 -0.789 -0.778 1 95 87 GLU A C 1
ATOM 720 O O . GLU A 1 87 ? 1.882 -0.004 0.087 1 95 87 GLU A O 1
ATOM 725 N N . ILE A 1 88 ? 3.449 -1.366 -0.752 1 96 88 ILE A N 1
ATOM 726 C CA . ILE A 1 88 ? 4.473 -1.032 0.233 1 96 88 ILE A CA 1
ATOM 727 C C . ILE A 1 88 ? 5.672 -0.395 -0.464 1 96 88 ILE A C 1
ATOM 729 O O . ILE A 1 88 ? 6.238 -0.974 -1.393 1 96 88 ILE A O 1
ATOM 733 N N . VAL A 1 89 ? 6.059 0.748 0.02 1 93.56 89 VAL A N 1
ATOM 734 C CA . VAL A 1 89 ? 7.117 1.493 -0.655 1 93.56 89 VAL A CA 1
ATOM 735 C C . VAL A 1 89 ? 8.383 1.482 0.2 1 93.56 89 VAL A C 1
ATOM 737 O O . VAL A 1 89 ? 8.312 1.643 1.421 1 93.56 89 VAL A O 1
ATOM 740 N N . GLY A 1 90 ? 9.523 1.195 -0.378 1 93.31 90 GLY A N 1
ATOM 741 C CA . GLY A 1 90 ? 10.82 1.361 0.262 1 93.31 90 GLY A CA 1
ATOM 742 C C . GLY A 1 90 ? 11.18 0.214 1.188 1 93.31 90 GLY A C 1
ATOM 743 O O . GLY A 1 90 ? 10.93 -0.95 0.866 1 93.31 90 GLY A O 1
ATOM 744 N N . LYS A 1 91 ? 11.766 0.538 2.311 1 92.31 91 LYS A N 1
ATOM 745 C CA . LYS A 1 91 ? 12.391 -0.448 3.184 1 92.31 91 LYS A CA 1
ATOM 746 C C . LYS A 1 91 ? 11.469 -0.831 4.336 1 92.31 91 LYS A C 1
ATOM 748 O O . LYS A 1 91 ? 11.93 -1.07 5.453 1 92.31 91 LYS A O 1
ATOM 753 N N . ASN A 1 92 ? 10.227 -0.853 4.016 1 92.88 92 ASN A N 1
ATOM 754 C CA . ASN A 1 92 ? 9.258 -1.16 5.062 1 92.88 92 ASN A CA 1
ATOM 755 C C . ASN A 1 92 ? 9.047 -2.664 5.203 1 92.88 92 ASN A C 1
ATOM 757 O O . ASN A 1 92 ? 8.031 -3.197 4.746 1 92.88 92 ASN A O 1
ATOM 761 N N . GLN A 1 93 ? 9.906 -3.301 6.004 1 95.62 93 GLN A N 1
ATOM 762 C CA . GLN A 1 93 ? 9.867 -4.75 6.164 1 95.62 93 GLN A CA 1
ATOM 763 C C . GLN A 1 93 ? 8.602 -5.188 6.906 1 95.62 93 GLN A C 1
ATOM 765 O O . GLN A 1 93 ? 7.93 -6.133 6.488 1 95.62 93 GLN A O 1
ATOM 770 N N . LYS A 1 94 ? 8.344 -4.508 7.938 1 93 94 LYS A N 1
ATOM 771 C CA . LYS A 1 94 ? 7.172 -4.844 8.742 1 93 94 LYS A CA 1
ATOM 772 C C . LYS A 1 94 ? 5.887 -4.707 7.926 1 93 94 LYS A C 1
ATOM 774 O O . LYS A 1 94 ? 5.012 -5.574 7.988 1 93 94 LYS A O 1
ATOM 779 N N . GLY A 1 95 ? 5.805 -3.619 7.191 1 94 95 GLY A N 1
ATOM 780 C CA . GLY A 1 95 ? 4.648 -3.391 6.34 1 94 95 GLY A CA 1
ATOM 781 C C . GLY A 1 95 ? 4.465 -4.461 5.277 1 94 95 GLY A C 1
ATOM 782 O O . GLY A 1 95 ? 3.344 -4.891 5.012 1 94 95 GLY A O 1
ATOM 783 N N . LEU A 1 96 ? 5.543 -4.871 4.758 1 96.94 96 LEU A N 1
ATOM 784 C CA . LEU A 1 96 ? 5.477 -5.902 3.729 1 96.94 96 LEU A CA 1
ATOM 785 C C . LEU A 1 96 ? 4.965 -7.215 4.305 1 96.94 96 LEU A C 1
ATOM 787 O O . LEU A 1 96 ? 4.059 -7.836 3.742 1 96.94 96 LEU A O 1
ATOM 791 N N . GLU A 1 97 ? 5.531 -7.598 5.41 1 96.56 97 GLU A N 1
ATOM 792 C CA . GLU A 1 97 ? 5.109 -8.859 6.016 1 96.56 97 GLU A CA 1
ATOM 793 C C . GLU A 1 97 ? 3.633 -8.82 6.395 1 96.56 97 GLU A C 1
ATOM 795 O O . GLU A 1 97 ? 2.893 -9.766 6.133 1 96.56 97 GLU A O 1
ATOM 800 N N . SER A 1 98 ? 3.234 -7.75 6.965 1 94.88 98 SER A N 1
ATOM 801 C CA . SER A 1 98 ? 1.834 -7.609 7.352 1 94.88 98 SER A CA 1
ATOM 802 C C . SER A 1 98 ? 0.915 -7.688 6.141 1 94.88 98 SER A C 1
ATOM 804 O O . SER A 1 98 ? -0.144 -8.32 6.195 1 94.88 98 SER A O 1
ATOM 806 N N . ALA A 1 99 ? 1.32 -7.043 5.074 1 96.06 99 ALA A N 1
ATOM 807 C CA . ALA A 1 99 ? 0.512 -7.02 3.857 1 96.06 99 ALA A CA 1
ATOM 808 C C . ALA A 1 99 ? 0.344 -8.422 3.281 1 96.06 99 ALA A C 1
ATOM 810 O O . ALA A 1 99 ? -0.75 -8.797 2.857 1 96.06 99 ALA A O 1
ATOM 811 N N . ILE A 1 100 ? 1.417 -9.18 3.281 1 96.69 100 ILE A N 1
ATOM 812 C CA . ILE A 1 100 ? 1.376 -10.539 2.766 1 96.69 100 ILE A CA 1
ATOM 813 C C . ILE A 1 100 ? 0.463 -11.398 3.641 1 96.69 100 ILE A C 1
ATOM 815 O O . ILE A 1 100 ? -0.402 -12.117 3.131 1 96.69 100 ILE A O 1
ATOM 819 N N . LYS A 1 101 ? 0.624 -11.281 4.93 1 95.06 101 LYS A N 1
ATOM 820 C CA . LYS A 1 101 ? -0.183 -12.055 5.871 1 95.06 101 LYS A CA 1
ATOM 821 C C . LYS A 1 101 ? -1.669 -11.75 5.695 1 95.06 101 LYS A C 1
ATOM 823 O O . LYS A 1 101 ? -2.496 -12.664 5.676 1 95.06 101 LYS A O 1
ATOM 828 N N . GLU A 1 102 ? -1.947 -10.531 5.602 1 93.25 102 GLU A N 1
ATOM 829 C CA . GLU A 1 102 ? -3.338 -10.109 5.484 1 93.25 102 GLU A CA 1
ATOM 830 C C . GLU A 1 102 ? -3.973 -10.656 4.203 1 93.25 102 GLU A C 1
ATOM 832 O O . GLU A 1 102 ? -5.137 -11.062 4.207 1 93.25 102 GLU A O 1
ATOM 837 N N . ALA A 1 103 ? -3.221 -10.594 3.17 1 94.75 103 ALA A N 1
ATOM 838 C CA . ALA A 1 103 ? -3.734 -11.086 1.893 1 94.75 103 ALA A CA 1
ATOM 839 C C . ALA A 1 103 ? -3.99 -12.586 1.944 1 94.75 103 ALA A C 1
ATOM 841 O O . ALA A 1 103 ? -4.871 -13.102 1.25 1 94.75 103 ALA A O 1
ATOM 842 N N . LEU A 1 104 ? -3.18 -13.227 2.738 1 95 104 LEU A N 1
ATOM 843 C CA . LEU A 1 104 ? -3.299 -14.68 2.848 1 95 104 LEU A CA 1
ATOM 844 C C . LEU A 1 104 ? -4.445 -15.062 3.777 1 95 104 LEU A C 1
ATOM 846 O O . LEU A 1 104 ? -4.918 -16.203 3.752 1 95 104 LEU A O 1
ATOM 850 N N . GLU A 1 105 ? -4.625 -14.094 4.664 1 85.38 105 GLU A N 1
ATOM 851 C CA . GLU A 1 105 ? -5.754 -14.352 5.559 1 85.38 105 GLU A CA 1
ATOM 852 C C . GLU A 1 105 ? -7.082 -14.258 4.812 1 85.38 105 GLU A C 1
ATOM 854 O O . GLU A 1 105 ? -7.203 -13.492 3.852 1 85.38 105 GLU A O 1
ATOM 859 N N . ASP A 1 106 ? -7.906 -15.242 4.73 1 62.53 106 ASP A N 1
ATOM 860 C CA . ASP A 1 106 ? -9.195 -15.336 4.051 1 62.53 106 ASP A CA 1
ATOM 861 C C . ASP A 1 106 ? -10.125 -14.211 4.492 1 62.53 106 ASP A C 1
ATOM 863 O O . ASP A 1 106 ? -10.547 -14.164 5.648 1 62.53 106 ASP A O 1
ATOM 867 N N . ILE A 1 107 ? -9.766 -13.07 4.305 1 49.03 107 ILE A N 1
ATOM 868 C CA . ILE A 1 107 ? -10.828 -12.133 4.668 1 49.03 107 ILE A CA 1
ATOM 869 C C . ILE A 1 107 ? -12.102 -12.477 3.891 1 49.03 107 ILE A C 1
ATOM 871 O O . ILE A 1 107 ? -12.086 -12.516 2.658 1 49.03 107 ILE A O 1
ATOM 875 N N . GLU A 1 108 ? -12.711 -13.461 4.305 1 40.53 108 GLU A N 1
ATOM 876 C CA . GLU A 1 108 ? -14.07 -13.641 3.797 1 40.53 108 GLU A CA 1
ATOM 877 C C . GLU A 1 108 ? -14.68 -12.312 3.365 1 40.53 108 GLU A C 1
ATOM 879 O O . GLU A 1 108 ? -14.969 -11.453 4.203 1 40.53 108 GLU A O 1
ATOM 884 N N . THR A 1 109 ? -14.078 -11.562 2.66 1 40.88 109 THR A N 1
ATOM 885 C CA . THR A 1 109 ? -14.875 -10.469 2.117 1 40.88 109 THR A CA 1
ATOM 886 C C . THR A 1 109 ? -16.188 -11 1.529 1 40.88 109 THR A C 1
ATOM 888 O O . THR A 1 109 ? -16.203 -11.523 0.416 1 40.88 109 THR A O 1
ATOM 891 N N . THR A 1 110 ? -16.797 -11.891 2.086 1 36.22 110 THR A N 1
ATOM 892 C CA . THR A 1 110 ? -18.141 -12.336 1.709 1 36.22 110 THR A CA 1
ATOM 893 C C . THR A 1 110 ? -19.016 -11.148 1.342 1 36.22 110 THR A C 1
ATOM 895 O O . THR A 1 110 ? -19.375 -10.344 2.205 1 36.22 110 THR A O 1
ATOM 898 N N . LEU A 1 111 ? -18.828 -10.445 0.397 1 32.88 111 LEU A N 1
ATOM 899 C CA . LEU A 1 111 ? -19.984 -9.758 -0.161 1 32.88 111 LEU A CA 1
ATOM 900 C C . LEU A 1 111 ? -21.219 -10.648 -0.104 1 32.88 111 LEU A C 1
ATOM 902 O O . LEU A 1 111 ? -21.266 -11.703 -0.739 1 32.88 111 LEU A O 1
ATOM 906 N N . THR A 1 112 ? -21.891 -10.852 0.968 1 31.31 112 THR A N 1
ATOM 907 C CA . THR A 1 112 ? -23.25 -11.367 0.977 1 31.31 112 THR A CA 1
ATOM 908 C C . THR A 1 112 ? -24.062 -10.773 -0.168 1 31.31 112 THR A C 1
ATOM 910 O O . THR A 1 112 ? -24.109 -9.547 -0.333 1 31.31 112 THR A O 1
ATOM 913 N N . THR A 1 113 ? -24.594 -11.531 -1.247 1 24.92 113 THR A N 1
ATOM 914 C CA . THR A 1 113 ? -25.828 -11.383 -2.01 1 24.92 113 THR A CA 1
ATOM 915 C C . THR A 1 113 ? -26.984 -11.008 -1.092 1 24.92 113 THR A C 1
ATOM 917 O O . THR A 1 113 ? -27.188 -11.633 -0.05 1 24.92 113 THR A O 1
ATOM 920 N N . MET B 1 1 ? -9.719 13.492 16.969 1 63.66 1 MET B N 1
ATOM 921 C CA . MET B 1 1 ? -9.5 14.422 15.859 1 63.66 1 MET B CA 1
ATOM 922 C C . MET B 1 1 ? -10.172 13.914 14.586 1 63.66 1 MET B C 1
ATOM 924 O O . MET B 1 1 ? -10.383 12.711 14.43 1 63.66 1 MET B O 1
ATOM 928 N N . VAL B 1 2 ? -10.766 14.859 13.617 1 87.06 2 VAL B N 1
ATOM 929 C CA . VAL B 1 2 ? -11.703 14.68 12.508 1 87.06 2 VAL B CA 1
ATOM 930 C C . VAL B 1 2 ? -10.938 14.422 11.219 1 87.06 2 VAL B C 1
ATOM 932 O O . VAL B 1 2 ? -9.719 14.617 11.156 1 87.06 2 VAL B O 1
ATOM 935 N N . VAL B 1 3 ? -11.461 13.734 10.383 1 96.5 3 VAL B N 1
ATOM 936 C CA . VAL B 1 3 ? -11 13.578 9.008 1 96.5 3 VAL B CA 1
ATOM 937 C C . VAL B 1 3 ? -11.336 14.836 8.211 1 96.5 3 VAL B C 1
ATOM 939 O O . VAL B 1 3 ? -12.508 15.195 8.062 1 96.5 3 VAL B O 1
ATOM 942 N N . HIS B 1 4 ? -10.273 15.555 7.762 1 96.31 4 HIS B N 1
ATOM 943 C CA . HIS B 1 4 ? -10.453 16.844 7.086 1 96.31 4 HIS B CA 1
ATOM 944 C C . HIS B 1 4 ? -10.742 16.641 5.602 1 96.31 4 HIS B C 1
ATOM 946 O O . HIS B 1 4 ? -10.031 15.906 4.918 1 96.31 4 HIS B O 1
ATOM 952 N N . GLN B 1 5 ? -11.711 17.375 5.137 1 93.75 5 GLN B N 1
ATOM 953 C CA . GLN B 1 5 ? -12.062 17.281 3.723 1 93.75 5 GLN B CA 1
ATOM 954 C C . GLN B 1 5 ? -11.156 18.156 2.869 1 93.75 5 GLN B C 1
ATOM 956 O O . GLN B 1 5 ? -11 19.344 3.154 1 93.75 5 GLN B O 1
ATOM 961 N N . ILE B 1 6 ? -10.617 17.578 1.883 1 92.12 6 ILE B N 1
ATOM 962 C CA . ILE B 1 6 ? -9.805 18.281 0.902 1 92.12 6 ILE B CA 1
ATOM 963 C C . ILE B 1 6 ? -10.656 18.625 -0.321 1 92.12 6 ILE B C 1
ATOM 965 O O . ILE B 1 6 ? -11.289 17.75 -0.907 1 92.12 6 ILE B O 1
ATOM 969 N N . LYS B 1 7 ? -10.562 19.875 -0.723 1 86.88 7 LYS B N 1
ATOM 970 C CA . LYS B 1 7 ? -11.492 20.312 -1.76 1 86.88 7 LYS B CA 1
ATOM 971 C C . LYS B 1 7 ? -10.773 20.531 -3.088 1 86.88 7 LYS B C 1
ATOM 973 O O . LYS B 1 7 ? -11.406 20.594 -4.141 1 86.88 7 LYS B O 1
ATOM 978 N N . ASN B 1 8 ? -9.508 20.766 -2.947 1 84.94 8 ASN B N 1
ATOM 979 C CA . ASN B 1 8 ? -8.766 21 -4.18 1 84.94 8 ASN B CA 1
ATOM 980 C C . ASN B 1 8 ? -7.309 20.578 -4.051 1 84.94 8 ASN B C 1
ATOM 982 O O . ASN B 1 8 ? -6.859 20.203 -2.971 1 84.94 8 ASN B O 1
ATOM 986 N N . LYS B 1 9 ? -6.656 20.688 -5.16 1 85.94 9 LYS B N 1
ATOM 987 C CA . LYS B 1 9 ? -5.266 20.25 -5.25 1 85.94 9 LYS B CA 1
ATOM 988 C C . LYS B 1 9 ? -4.367 21.094 -4.34 1 85.94 9 LYS B C 1
ATOM 990 O O . LYS B 1 9 ? -3.422 20.578 -3.744 1 85.94 9 LYS B O 1
ATOM 995 N N . ALA B 1 10 ? -4.598 22.312 -4.242 1 88.19 10 ALA B N 1
ATOM 996 C CA . ALA B 1 10 ? -3.787 23.203 -3.418 1 88.19 10 ALA B CA 1
ATOM 997 C C . ALA B 1 10 ? -3.832 22.797 -1.95 1 88.19 10 ALA B C 1
ATOM 999 O O . ALA B 1 10 ? -2.805 22.781 -1.268 1 88.19 10 ALA B O 1
ATOM 1000 N N . GLN B 1 11 ? -5.012 22.484 -1.497 1 91.44 11 GLN B N 1
ATOM 1001 C CA . GLN B 1 11 ? -5.172 22.016 -0.123 1 91.44 11 GLN B CA 1
ATOM 1002 C C . GLN B 1 11 ? -4.426 20.703 0.107 1 91.44 11 GLN B C 1
ATOM 1004 O O . GLN B 1 11 ? -3.818 20.5 1.163 1 91.44 11 GLN B O 1
ATOM 1009 N N . TYR B 1 12 ? -4.469 19.953 -0.856 1 90.75 12 TYR B N 1
ATOM 1010 C CA . TYR B 1 12 ? -3.768 18.672 -0.806 1 90.75 12 TYR B CA 1
ATOM 1011 C C . TYR B 1 12 ? -2.262 18.875 -0.694 1 90.75 12 TYR B C 1
ATOM 1013 O O . TYR B 1 12 ? -1.616 18.312 0.196 1 90.75 12 TYR B O 1
ATOM 1021 N N . GLU B 1 13 ? -1.706 19.641 -1.524 1 91.62 13 GLU B N 1
ATOM 1022 C CA . GLU B 1 13 ? -0.272 19.906 -1.536 1 91.62 13 GLU B CA 1
ATOM 1023 C C . GLU B 1 13 ? 0.171 20.578 -0.239 1 91.62 13 GLU B C 1
ATOM 1025 O O . GLU B 1 13 ? 1.238 20.266 0.294 1 91.62 13 GLU B O 1
ATOM 1030 N N . ALA B 1 14 ? -0.621 21.453 0.23 1 94.5 14 ALA B N 1
ATOM 1031 C CA . ALA B 1 14 ? -0.321 22.125 1.493 1 94.5 14 ALA B CA 1
ATOM 1032 C C . ALA B 1 14 ? -0.266 21.125 2.645 1 94.5 14 ALA B C 1
ATOM 1034 O O . ALA B 1 14 ? 0.598 21.234 3.52 1 94.5 14 ALA B O 1
ATOM 1035 N N . ALA B 1 15 ? -1.204 20.188 2.613 1 94.56 15 ALA B N 1
ATOM 1036 C CA . ALA B 1 15 ? -1.229 19.156 3.652 1 94.56 15 ALA B CA 1
ATOM 1037 C C . ALA B 1 15 ? 0.049 18.328 3.629 1 94.56 15 ALA B C 1
ATOM 1039 O O . ALA B 1 15 ? 0.626 18.031 4.68 1 94.56 15 ALA B O 1
ATOM 1040 N N . LEU B 1 16 ? 0.464 17.984 2.447 1 94 16 LEU B N 1
ATOM 1041 C CA . LEU B 1 16 ? 1.649 17.156 2.279 1 94 16 LEU B CA 1
ATOM 1042 C C . LEU B 1 16 ? 2.895 17.859 2.795 1 94 16 LEU B C 1
ATOM 1044 O O . LEU B 1 16 ? 3.82 17.219 3.297 1 94 16 LEU B O 1
ATOM 1048 N N . GLU B 1 17 ? 2.916 19.156 2.715 1 94.69 17 GLU B N 1
ATOM 1049 C CA . GLU B 1 17 ? 4.07 19.938 3.131 1 94.69 17 GLU B CA 1
ATOM 1050 C C . GLU B 1 17 ? 4.043 20.203 4.633 1 94.69 17 GLU B C 1
ATOM 1052 O O . GLU B 1 17 ? 5.094 20.266 5.277 1 94.69 17 GLU B O 1
ATOM 1057 N N . LYS B 1 18 ? 2.963 20.281 5.16 1 96.38 18 LYS B N 1
ATOM 1058 C CA . LYS B 1 18 ? 2.805 20.781 6.523 1 96.38 18 LYS B CA 1
ATOM 1059 C C . LYS B 1 18 ? 2.879 19.641 7.535 1 96.38 18 LYS B C 1
ATOM 1061 O O . LYS B 1 18 ? 3.295 19.844 8.68 1 96.38 18 LYS B O 1
ATOM 1066 N N . HIS B 1 19 ? 2.424 18.469 7.129 1 96.81 19 HIS B N 1
ATOM 1067 C CA . HIS B 1 19 ? 2.277 17.375 8.094 1 96.81 19 HIS B CA 1
ATOM 1068 C C . HIS B 1 19 ? 3.244 16.234 7.793 1 96.81 19 HIS B C 1
ATOM 1070 O O . HIS B 1 19 ? 3.436 15.875 6.629 1 96.81 19 HIS B O 1
ATOM 1076 N N . LYS B 1 20 ? 3.828 15.734 8.789 1 96.06 20 LYS B N 1
ATOM 1077 C CA . LYS B 1 20 ? 4.84 14.688 8.656 1 96.06 20 LYS B CA 1
ATOM 1078 C C . LYS B 1 20 ? 4.215 13.367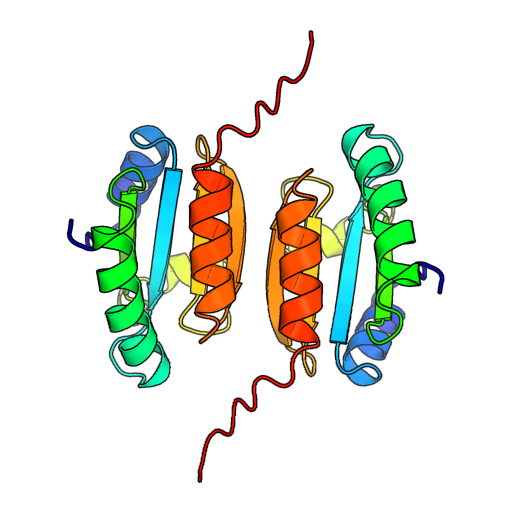 8.203 1 96.06 20 LYS B C 1
ATOM 1080 O O . LYS B 1 20 ? 4.758 12.68 7.336 1 96.06 20 LYS B O 1
ATOM 1085 N N . VAL B 1 21 ? 3.154 12.961 8.859 1 97.12 21 VAL B N 1
ATOM 1086 C CA . VAL B 1 21 ? 2.432 11.742 8.523 1 97.12 21 VAL B CA 1
ATOM 1087 C C . VAL B 1 21 ? 1.005 12.086 8.102 1 97.12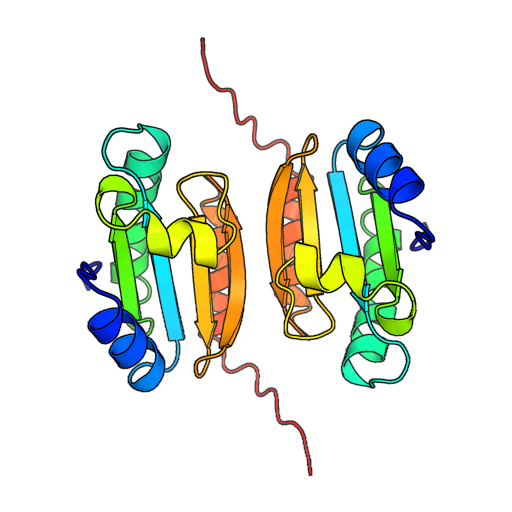 21 VAL B C 1
ATOM 1089 O O . VAL B 1 21 ? 0.291 12.789 8.82 1 97.12 21 VAL B O 1
ATOM 1092 N N . ILE B 1 22 ? 0.61 11.586 6.918 1 97.62 22 ILE B N 1
ATOM 1093 C CA . ILE B 1 22 ? -0.728 11.859 6.402 1 97.62 22 ILE B CA 1
ATOM 1094 C C . ILE B 1 22 ? -1.423 10.547 6.047 1 97.62 22 ILE B C 1
ATOM 1096 O O . ILE B 1 22 ? -0.812 9.656 5.453 1 97.62 22 ILE B O 1
ATOM 1100 N N . ASN B 1 23 ? -2.596 10.359 6.508 1 98.12 23 ASN B N 1
ATOM 1101 C CA . ASN B 1 23 ? -3.533 9.352 6.027 1 98.12 23 ASN B CA 1
ATOM 1102 C C . ASN B 1 23 ? -4.602 9.961 5.125 1 98.12 23 ASN B C 1
ATOM 1104 O O . ASN B 1 23 ? -5.496 10.664 5.602 1 98.12 23 ASN B O 1
ATOM 1108 N N . LEU B 1 24 ? -4.492 9.695 3.801 1 96.38 24 LEU B N 1
ATOM 1109 C CA . LEU B 1 24 ? -5.434 10.227 2.818 1 96.38 24 LEU B CA 1
ATOM 1110 C C . LEU B 1 24 ? -6.434 9.156 2.395 1 96.38 24 LEU B C 1
ATOM 1112 O O . LEU B 1 24 ? -6.051 8.125 1.835 1 96.38 24 LEU B O 1
ATOM 1116 N N . GLU B 1 25 ? -7.699 9.438 2.625 1 95.94 25 GLU B N 1
ATOM 1117 C CA . GLU B 1 25 ? -8.781 8.586 2.15 1 95.94 25 GLU B CA 1
ATOM 1118 C C . GLU B 1 25 ? -9.375 9.117 0.851 1 95.94 25 GLU B C 1
ATOM 1120 O O . GLU B 1 25 ? -9.828 10.266 0.795 1 95.94 25 GLU B O 1
ATOM 1125 N N . VAL B 1 26 ? -9.336 8.352 -0.172 1 93.25 26 VAL B N 1
ATOM 1126 C CA . VAL B 1 26 ? -10.086 8.609 -1.396 1 93.25 26 VAL B CA 1
ATOM 1127 C C . VAL B 1 26 ? -11.367 7.773 -1.404 1 93.25 26 VAL B C 1
ATOM 1129 O O . VAL B 1 26 ? -11.312 6.543 -1.392 1 93.25 26 VAL B O 1
ATOM 1132 N N . SER B 1 27 ? -12.461 8.453 -1.446 1 91.69 27 SER B N 1
ATOM 1133 C CA . SER B 1 27 ? -13.711 7.773 -1.135 1 91.69 27 SER B CA 1
ATOM 1134 C C . SER B 1 27 ? -14.844 8.258 -2.029 1 91.69 27 SER B C 1
ATOM 1136 O O . SER B 1 27 ? -14.695 9.25 -2.75 1 91.69 27 SER B O 1
ATOM 1138 N N . ASP B 1 28 ? -15.859 7.465 -2.084 1 90.25 28 ASP B N 1
ATOM 1139 C CA . ASP B 1 28 ? -17.156 7.797 -2.648 1 90.25 28 ASP B CA 1
ATOM 1140 C C . ASP B 1 28 ? -18.281 7.469 -1.666 1 90.25 28 ASP B C 1
ATOM 1142 O O . ASP B 1 28 ? -18.609 6.301 -1.457 1 90.25 28 ASP B O 1
ATOM 1146 N N . LYS B 1 29 ? -18.891 8.531 -1.204 1 88.81 29 LYS B N 1
ATOM 1147 C CA . LYS B 1 29 ? -19.906 8.375 -0.156 1 88.81 29 LYS B CA 1
ATOM 1148 C C . LYS B 1 29 ? -21.109 7.59 -0.663 1 88.81 29 LYS B C 1
ATOM 1150 O O . LYS B 1 29 ? -21.906 7.102 0.131 1 88.81 29 LYS B O 1
ATOM 1155 N N . ARG B 1 30 ? -21.281 7.363 -1.906 1 89.81 30 ARG B N 1
ATOM 1156 C CA . ARG B 1 30 ? -22.422 6.656 -2.482 1 89.81 30 ARG B CA 1
ATOM 1157 C C . ARG B 1 30 ? -22.203 5.145 -2.447 1 89.81 30 ARG B C 1
ATOM 1159 O O . ARG B 1 30 ? -23.109 4.375 -2.756 1 89.81 30 ARG B O 1
ATOM 1166 N N . LEU B 1 31 ? -21.094 4.773 -1.992 1 89.12 31 LEU B N 1
ATOM 1167 C CA . LEU B 1 31 ? -20.797 3.348 -1.951 1 89.12 31 LEU B CA 1
ATOM 1168 C C . LEU B 1 31 ? -20.734 2.846 -0.512 1 89.12 31 LEU B C 1
ATOM 1170 O O . LEU B 1 31 ? -20.172 3.512 0.362 1 89.12 31 LEU B O 1
ATOM 1174 N N . MET B 1 32 ? -21.219 1.716 -0.229 1 92.31 32 MET B N 1
ATOM 1175 C CA . MET B 1 32 ? -21.328 1.181 1.126 1 92.31 32 MET B CA 1
ATOM 1176 C C . MET B 1 32 ? -19.938 0.869 1.689 1 92.31 32 MET B C 1
ATOM 1178 O O . MET B 1 32 ? -19.609 1.278 2.805 1 92.31 32 MET B O 1
ATOM 1182 N N . PRO B 1 33 ? -19.094 0.121 0.956 1 93.62 33 PRO B N 1
ATOM 1183 C CA . PRO B 1 33 ? -17.766 -0.103 1.532 1 93.62 33 PRO B CA 1
ATOM 1184 C C . PRO B 1 33 ? -17.078 1.195 1.924 1 93.62 33 PRO B C 1
ATOM 1186 O O . PRO B 1 33 ? -16.375 1.244 2.941 1 93.62 33 PRO B O 1
ATOM 1189 N N . SER B 1 34 ? -17.172 2.174 1.083 1 94.5 34 SER B N 1
ATOM 1190 C CA . SER B 1 34 ? -16.578 3.469 1.402 1 94.5 34 SER B CA 1
ATOM 1191 C C . SER B 1 34 ? -17.141 4.035 2.697 1 94.5 34 SER B C 1
ATOM 1193 O O . SER B 1 34 ? -16.406 4.582 3.521 1 94.5 34 SER B O 1
ATOM 1195 N N . ARG B 1 35 ? -18.359 3.904 2.82 1 95.06 35 ARG B N 1
ATOM 1196 C CA . ARG B 1 35 ? -18.984 4.414 4.035 1 95.06 35 ARG B CA 1
ATOM 1197 C C . ARG B 1 35 ? -18.484 3.67 5.266 1 95.06 35 ARG B C 1
ATOM 1199 O O . ARG B 1 35 ? -18.203 4.285 6.297 1 95.06 35 ARG B O 1
ATOM 1206 N N . LEU B 1 36 ? -18.438 2.4 5.188 1 95.5 36 LEU B N 1
ATOM 1207 C CA . LEU B 1 36 ? -17.938 1.584 6.285 1 95.5 36 LEU B CA 1
ATOM 1208 C C . LEU B 1 36 ? -16.516 1.995 6.66 1 95.5 36 LEU B C 1
ATOM 1210 O O . LEU B 1 36 ? -16.203 2.162 7.84 1 95.5 36 LEU B O 1
ATOM 1214 N N . MET B 1 37 ? -15.703 2.148 5.648 1 96.81 37 MET B N 1
ATOM 1215 C CA . MET B 1 37 ? -14.305 2.479 5.922 1 96.81 37 MET B CA 1
ATOM 1216 C C . MET B 1 37 ? -14.18 3.91 6.434 1 96.81 37 MET B C 1
ATOM 1218 O O . MET B 1 37 ? -13.258 4.219 7.195 1 96.81 37 MET B O 1
ATOM 1222 N N . ALA B 1 38 ? -15.109 4.73 6.031 1 96.12 38 ALA B N 1
ATOM 1223 C CA . ALA B 1 38 ? -15.117 6.094 6.559 1 96.12 38 ALA B CA 1
ATOM 1224 C C . ALA B 1 38 ? -15.336 6.098 8.07 1 96.12 38 ALA B C 1
ATOM 1226 O O . ALA B 1 38 ? -14.719 6.887 8.789 1 96.12 38 ALA B O 1
ATOM 1227 N N . VAL B 1 39 ? -16.203 5.309 8.586 1 96.94 39 VAL B N 1
ATOM 1228 C CA . VAL B 1 39 ? -16.469 5.172 10.016 1 96.94 39 VAL B CA 1
ATOM 1229 C C . VAL B 1 39 ? -15.195 4.707 10.727 1 96.94 39 VAL B C 1
ATOM 1231 O O . VAL B 1 39 ? -14.812 5.27 11.75 1 96.94 39 VAL B O 1
ATOM 1234 N N . PHE B 1 40 ? -14.641 3.719 10.133 1 97.5 40 PHE B N 1
ATOM 1235 C CA . PHE B 1 40 ? -13.406 3.184 10.703 1 97.5 40 PHE B CA 1
ATOM 1236 C C . PHE B 1 40 ? -12.305 4.238 10.703 1 97.5 40 PHE B C 1
ATOM 1238 O O . PHE B 1 40 ? -11.562 4.375 11.68 1 97.5 40 PHE B O 1
ATOM 1245 N N . ASN B 1 41 ? -12.195 5 9.602 1 98 41 ASN B N 1
ATOM 1246 C CA . ASN B 1 41 ? -11.18 6.043 9.484 1 98 41 ASN B CA 1
ATOM 1247 C C . ASN B 1 41 ? -11.375 7.141 10.531 1 98 41 ASN B C 1
ATOM 1249 O O . ASN B 1 41 ? -10.406 7.711 11.031 1 98 41 ASN B O 1
ATOM 1253 N N . HIS B 1 42 ? -12.57 7.418 10.773 1 97.38 42 HIS B N 1
ATOM 1254 C CA . HIS B 1 42 ? -12.859 8.367 11.844 1 97.38 42 HIS B CA 1
ATOM 1255 C C . HIS B 1 42 ? -12.312 7.879 13.18 1 97.38 42 HIS B C 1
ATOM 1257 O O . HIS B 1 42 ? -11.711 8.648 13.93 1 97.38 42 HIS B O 1
ATOM 1263 N N . ARG B 1 43 ? -12.5 6.656 13.469 1 97.81 43 ARG B N 1
ATOM 1264 C CA . ARG B 1 43 ? -11.953 6.07 14.688 1 97.81 43 ARG B CA 1
ATOM 1265 C C . ARG B 1 43 ? -10.43 6.152 14.695 1 97.81 43 ARG B C 1
ATOM 1267 O O . ARG B 1 43 ? -9.82 6.445 15.727 1 97.81 43 ARG B O 1
ATOM 1274 N N . MET B 1 44 ? -9.82 5.867 13.531 1 98.06 44 MET B N 1
ATOM 1275 C CA . MET B 1 44 ? -8.367 5.957 13.406 1 98.06 44 MET B CA 1
ATOM 1276 C C . MET B 1 44 ? -7.883 7.371 13.711 1 98.06 44 MET B C 1
ATOM 1278 O O . MET B 1 44 ? -6.832 7.551 14.328 1 98.06 44 MET B O 1
ATOM 1282 N N . SER B 1 45 ? -8.664 8.367 13.258 1 98 45 SER B N 1
ATOM 1283 C CA . SER B 1 45 ? -8.281 9.758 13.484 1 98 45 SER B CA 1
ATOM 1284 C C . SER B 1 45 ? -8.281 10.102 14.969 1 98 45 SER B C 1
ATOM 1286 O O . SER B 1 45 ? -7.504 10.945 15.422 1 98 45 SER B O 1
ATOM 1288 N N . GLU B 1 46 ? -9.133 9.445 15.688 1 97.5 46 GLU B N 1
ATOM 1289 C CA . GLU B 1 46 ? -9.203 9.656 17.125 1 97.5 46 GLU B CA 1
ATOM 1290 C C . GLU B 1 46 ? -8.078 8.914 17.844 1 97.5 46 GLU B C 1
ATOM 1292 O O . GLU B 1 46 ? -7.48 9.445 18.781 1 97.5 46 GLU B O 1
ATOM 1297 N N . GLU B 1 47 ? -7.781 7.793 17.422 1 97.19 47 GLU B N 1
ATOM 1298 C CA . GLU B 1 47 ? -6.801 6.93 18.062 1 97.19 47 GLU B CA 1
ATOM 1299 C C . GLU B 1 47 ? -5.375 7.348 17.719 1 97.19 47 GLU B C 1
ATOM 1301 O O . GLU B 1 47 ? -4.457 7.184 18.516 1 97.19 47 GLU B O 1
ATOM 1306 N N . TYR B 1 48 ? -5.191 7.867 16.5 1 97.38 48 TYR B N 1
ATOM 1307 C CA . TYR B 1 48 ? -3.867 8.266 16.031 1 97.38 48 TYR B CA 1
ATOM 1308 C C . TYR B 1 48 ? -3.855 9.727 15.602 1 97.38 48 TYR B C 1
ATOM 1310 O O . TYR B 1 48 ? -3.633 10.039 14.43 1 97.38 48 TYR B O 1
ATOM 1318 N N . PRO B 1 49 ? -3.951 10.602 16.578 1 96.5 49 PRO B N 1
ATOM 1319 C CA . PRO B 1 49 ? -4.066 12.031 16.266 1 96.5 49 PRO B CA 1
ATOM 1320 C C . PRO B 1 49 ? -2.762 12.633 15.758 1 96.5 49 PRO B C 1
ATOM 1322 O O . PRO B 1 49 ? -2.752 13.766 15.266 1 96.5 49 PRO B O 1
ATOM 1325 N N . ASN B 1 50 ? -1.707 11.883 15.859 1 96.19 50 ASN B N 1
ATOM 1326 C CA . ASN B 1 50 ? -0.417 12.391 15.398 1 96.19 50 ASN B CA 1
ATOM 1327 C C . ASN B 1 50 ? -0.276 12.281 13.883 1 96.19 50 ASN B C 1
ATOM 1329 O O . ASN B 1 50 ? 0.676 12.805 13.305 1 96.19 50 ASN B O 1
ATOM 1333 N N . ALA B 1 51 ? -1.173 11.609 13.281 1 97.31 51 ALA B N 1
ATOM 1334 C CA . ALA B 1 51 ? -1.287 11.641 11.828 1 97.31 51 ALA B CA 1
ATOM 1335 C C . ALA B 1 51 ? -2.346 12.648 11.375 1 97.31 51 ALA B C 1
ATOM 1337 O O . ALA B 1 51 ? -3.324 12.883 12.094 1 97.31 51 ALA B O 1
ATOM 1338 N N . TYR B 1 52 ? -2.076 13.273 10.297 1 98 52 TYR B N 1
ATOM 1339 C CA . TYR B 1 52 ? -3.082 14.156 9.719 1 98 52 TYR B CA 1
ATOM 1340 C C . TYR B 1 52 ? -4.004 13.391 8.773 1 98 52 TYR B C 1
ATOM 1342 O O . TYR B 1 52 ? -3.555 12.852 7.758 1 98 52 TYR B O 1
ATOM 1350 N N . HIS B 1 53 ? -5.273 13.273 9.188 1 98.5 53 HIS B N 1
ATOM 1351 C CA . HIS B 1 53 ? -6.242 12.484 8.438 1 98.5 53 HIS B CA 1
ATOM 1352 C C . HIS B 1 53 ? -7.062 13.367 7.5 1 98.5 53 HIS B C 1
ATOM 1354 O O . HIS B 1 53 ? -7.723 14.305 7.945 1 98.5 53 HIS B O 1
ATOM 1360 N N . ILE B 1 54 ? -6.98 13.055 6.207 1 97 54 ILE B N 1
ATOM 1361 C CA . ILE B 1 54 ? -7.703 13.867 5.227 1 97 54 ILE B CA 1
ATOM 1362 C C . ILE B 1 54 ? -8.492 12.953 4.293 1 97 54 ILE B C 1
ATOM 1364 O O . ILE B 1 54 ? -8.234 11.75 4.219 1 97 54 ILE B O 1
ATOM 1368 N N . LYS B 1 55 ? -9.508 13.539 3.639 1 94.81 55 LYS B N 1
ATOM 1369 C CA . LYS B 1 55 ? -10.359 12.773 2.732 1 94.81 55 LYS B CA 1
ATOM 1370 C C . LYS B 1 55 ? -10.672 13.57 1.469 1 94.81 55 LYS B C 1
ATOM 1372 O O . LYS B 1 55 ? -10.859 14.789 1.527 1 94.81 55 LYS B O 1
ATOM 1377 N N . ILE B 1 56 ? -10.609 12.844 0.372 1 91.44 56 ILE B N 1
ATOM 1378 C CA . ILE B 1 56 ? -11.047 13.367 -0.916 1 91.44 56 ILE B CA 1
ATOM 1379 C C . ILE B 1 56 ? -12.25 12.562 -1.415 1 91.44 56 ILE B C 1
ATOM 1381 O O . ILE B 1 56 ? -12.211 11.328 -1.432 1 91.44 56 ILE B O 1
ATOM 1385 N N . GLU B 1 57 ? -13.289 13.281 -1.841 1 88.94 57 GLU B N 1
ATOM 1386 C CA . GLU B 1 57 ? -14.453 12.633 -2.432 1 88.94 57 GLU B CA 1
ATOM 1387 C C . GLU B 1 57 ? -14.336 12.555 -3.951 1 88.94 57 GLU B C 1
ATOM 1389 O O . GLU B 1 57 ? -14.109 13.57 -4.613 1 88.94 57 GLU B O 1
ATOM 1394 N N . SER B 1 58 ? -14.328 11.242 -4.434 1 79.12 58 SER B N 1
ATOM 1395 C CA . SER B 1 58 ? -14.047 10.977 -5.844 1 79.12 58 SER B CA 1
ATOM 1396 C C . SER B 1 58 ? -15 11.742 -6.75 1 79.12 58 SER B C 1
ATOM 1398 O O . SER B 1 58 ? -14.609 12.188 -7.832 1 79.12 58 SER B O 1
ATOM 1400 N N . GLU B 1 59 ? -16.188 11.828 -6.621 1 67.38 59 GLU B N 1
ATOM 1401 C CA . GLU B 1 59 ? -17.047 12.57 -7.52 1 67.38 59 GLU B CA 1
ATOM 1402 C C . GLU B 1 59 ? -16.547 14 -7.727 1 67.38 59 GLU B C 1
ATOM 1404 O O . GLU B 1 59 ? -16.703 14.562 -8.812 1 67.38 59 GLU B O 1
ATOM 1409 N N . LYS B 1 60 ? -15.969 14.438 -6.93 1 56.97 60 LYS B N 1
ATOM 1410 C CA . LYS B 1 60 ? -15.625 15.852 -6.953 1 56.97 60 LYS B CA 1
ATOM 1411 C C . LYS B 1 60 ? -14.242 16.078 -7.559 1 56.97 60 LYS B C 1
ATOM 1413 O O . LYS B 1 60 ? -13.875 17.203 -7.883 1 56.97 60 LYS B O 1
ATOM 1418 N N . THR B 1 61 ? -13.484 14.898 -7.844 1 58.62 61 THR B N 1
ATOM 1419 C CA . THR B 1 61 ? -12.109 15.148 -8.25 1 58.62 61 THR B CA 1
ATOM 1420 C C . THR B 1 61 ? -11.648 14.117 -9.281 1 58.62 61 THR B C 1
ATOM 1422 O O . THR B 1 61 ? -10.648 13.43 -9.07 1 58.62 61 THR B O 1
ATOM 1425 N N . ARG B 1 62 ? -12.344 13.922 -10.352 1 58.47 62 ARG B N 1
ATOM 1426 C CA . ARG B 1 62 ? -12 12.977 -11.406 1 58.47 62 ARG B CA 1
ATOM 1427 C C . ARG B 1 62 ? -10.516 13.062 -11.75 1 58.47 62 ARG B C 1
ATOM 1429 O O . ARG B 1 62 ? -9.859 12.039 -11.961 1 58.47 62 ARG B O 1
ATOM 1436 N N . GLU B 1 63 ? -10.102 14.281 -11.867 1 57.34 63 GLU B N 1
ATOM 1437 C CA . GLU B 1 63 ? -8.711 14.5 -12.266 1 57.34 63 GLU B CA 1
ATOM 1438 C C . GLU B 1 63 ? -7.746 13.867 -11.273 1 57.34 63 GLU B C 1
ATOM 1440 O O . GLU B 1 63 ? -6.723 13.305 -11.672 1 57.34 63 GLU B O 1
ATOM 1445 N N . PHE B 1 64 ? -8.141 13.867 -10.039 1 59.78 64 PHE B N 1
ATOM 1446 C CA . PHE B 1 64 ? -7.215 13.391 -9.023 1 59.78 64 PHE B CA 1
ATOM 1447 C C . PHE B 1 64 ? -7.121 11.867 -9.055 1 59.78 64 PHE B C 1
ATOM 1449 O O . PHE B 1 64 ? -6.031 11.305 -8.922 1 59.78 64 PHE B O 1
ATOM 1456 N N . HIS B 1 65 ? -8.133 11.266 -9.414 1 59.59 65 HIS B N 1
ATOM 1457 C CA . HIS B 1 65 ? -8.18 9.805 -9.445 1 59.59 65 HIS B CA 1
ATOM 1458 C C . HIS B 1 65 ? -7.266 9.25 -10.531 1 59.59 65 HIS B C 1
ATOM 1460 O O . HIS B 1 65 ? -6.555 8.266 -10.305 1 59.59 65 HIS B O 1
ATOM 1466 N N . ASP B 1 66 ? -7.391 9.961 -11.57 1 60.09 66 ASP B N 1
ATOM 1467 C CA . ASP B 1 66 ? -6.582 9.523 -12.695 1 60.09 66 ASP B CA 1
ATOM 1468 C C . ASP B 1 66 ? -5.09 9.664 -12.398 1 60.09 66 ASP B C 1
ATOM 1470 O O . ASP B 1 66 ? -4.293 8.797 -12.758 1 60.09 66 ASP B O 1
ATOM 1474 N N . ALA B 1 67 ? -4.922 10.664 -11.625 1 57.97 67 ALA B N 1
ATOM 1475 C CA . ALA B 1 67 ? -3.518 10.93 -11.328 1 57.97 67 ALA B CA 1
ATOM 1476 C C . ALA B 1 67 ? -2.967 9.922 -10.32 1 57.97 67 ALA B C 1
ATOM 1478 O O . ALA B 1 67 ? -1.777 9.602 -10.344 1 57.97 67 ALA B O 1
ATOM 1479 N N . LEU B 1 68 ? -3.887 9.445 -9.609 1 60.5 68 LEU B N 1
ATOM 1480 C CA . LEU B 1 68 ? -3.428 8.562 -8.539 1 60.5 68 LEU B CA 1
ATOM 1481 C C . LEU B 1 68 ? -3.502 7.102 -8.969 1 60.5 68 LEU B C 1
ATOM 1483 O O . LEU B 1 68 ? -2.984 6.223 -8.273 1 60.5 68 LEU B O 1
ATOM 1487 N N . ASN B 1 69 ? -4.02 6.859 -10.156 1 67.75 69 ASN B N 1
ATOM 1488 C CA . ASN B 1 69 ? -4.18 5.508 -10.672 1 67.75 69 ASN B CA 1
ATOM 1489 C C . ASN B 1 69 ? -4.934 4.613 -9.688 1 67.75 69 ASN B C 1
ATOM 1491 O O . ASN B 1 69 ? -4.508 3.492 -9.414 1 67.75 69 ASN B O 1
ATOM 1495 N N . ILE B 1 70 ? -5.945 5.266 -9.117 1 74.38 70 ILE B N 1
ATOM 1496 C CA . ILE B 1 70 ? -6.801 4.57 -8.164 1 74.38 70 ILE B CA 1
ATOM 1497 C C . ILE B 1 70 ? -7.98 3.938 -8.898 1 74.38 70 ILE B C 1
ATOM 1499 O O . ILE B 1 70 ? -8.703 4.621 -9.633 1 74.38 70 ILE B O 1
ATOM 1503 N N . ARG B 1 71 ? -8.211 2.652 -8.68 1 76.5 71 ARG B N 1
ATOM 1504 C CA . ARG B 1 71 ? -9.242 1.941 -9.43 1 76.5 71 ARG B CA 1
ATOM 1505 C C . ARG B 1 71 ? -10.32 1.408 -8.492 1 76.5 71 ARG B C 1
ATOM 1507 O O . ARG B 1 71 ? -11.422 1.065 -8.938 1 76.5 71 ARG B O 1
ATOM 1514 N N . THR B 1 72 ? -10.062 1.328 -7.266 1 85.69 72 THR B N 1
ATOM 1515 C CA . THR B 1 72 ? -10.984 0.804 -6.266 1 85.69 72 THR B CA 1
ATOM 1516 C C . THR B 1 72 ? -11.164 1.797 -5.125 1 85.69 72 THR B C 1
ATOM 1518 O O . THR B 1 72 ? -10.203 2.428 -4.684 1 85.69 72 THR B O 1
ATOM 1521 N N . LEU B 1 73 ? -12.422 1.935 -4.781 1 89 73 LEU B N 1
ATOM 1522 C CA . LEU B 1 73 ? -12.695 2.793 -3.633 1 89 73 LEU B CA 1
ATOM 1523 C C . LEU B 1 73 ? -13.32 1.995 -2.494 1 89 73 LEU B C 1
ATOM 1525 O O . LEU B 1 73 ? -14.062 1.041 -2.736 1 89 73 LEU B O 1
ATOM 1529 N N . PRO B 1 74 ? -13.008 2.379 -1.304 1 94.5 74 PRO B N 1
ATOM 1530 C CA . PRO B 1 74 ? -12.07 3.443 -0.933 1 94.5 74 PRO B CA 1
ATOM 1531 C C . PRO B 1 74 ? -10.609 3.018 -1.059 1 94.5 74 PRO B C 1
ATOM 1533 O O . PRO B 1 74 ? -10.312 1.82 -1.085 1 94.5 74 PRO B O 1
ATOM 1536 N N . THR B 1 75 ? -9.719 3.91 -1.222 1 94.94 75 THR B N 1
ATOM 1537 C CA . THR B 1 75 ? -8.281 3.717 -1.169 1 94.94 75 THR B CA 1
ATOM 1538 C C . THR B 1 75 ? -7.637 4.691 -0.184 1 94.94 75 THR B C 1
ATOM 1540 O O . THR B 1 75 ? -8.008 5.863 -0.13 1 94.94 75 THR B O 1
ATOM 1543 N N . PHE B 1 76 ? -6.711 4.168 0.566 1 96.44 76 PHE B N 1
ATOM 1544 C CA . PHE B 1 76 ? -5.977 4.98 1.53 1 96.44 76 PHE B CA 1
ATOM 1545 C C . PHE B 1 76 ? -4.512 5.098 1.137 1 96.44 76 PHE B C 1
ATOM 1547 O O . PHE B 1 76 ? -3.861 4.094 0.839 1 96.44 76 PHE B O 1
ATOM 1554 N N . LEU B 1 77 ? -4.059 6.293 1.093 1 95 77 LEU B N 1
ATOM 1555 C CA . LEU B 1 77 ? -2.646 6.57 0.848 1 95 77 LEU B CA 1
ATOM 1556 C C . LEU B 1 77 ? -1.977 7.121 2.102 1 95 77 LEU B C 1
ATOM 1558 O O . LEU B 1 77 ? -2.441 8.109 2.678 1 95 77 LEU B O 1
ATOM 1562 N N . ILE B 1 78 ? -0.921 6.469 2.525 1 96.94 78 ILE B N 1
ATOM 1563 C CA . ILE B 1 78 ? -0.164 6.918 3.688 1 96.94 78 ILE B CA 1
ATOM 1564 C C . ILE B 1 78 ? 1.109 7.625 3.232 1 96.94 78 ILE B C 1
ATOM 1566 O O . ILE B 1 78 ? 1.876 7.086 2.432 1 96.94 78 ILE B O 1
ATOM 1570 N N . PHE B 1 79 ? 1.271 8.82 3.697 1 95.38 79 PHE B N 1
ATOM 1571 C CA . PHE B 1 79 ? 2.459 9.609 3.381 1 95.38 79 PHE B CA 1
ATOM 1572 C C . PHE B 1 79 ? 3.301 9.844 4.629 1 95.38 79 PHE B C 1
ATOM 1574 O O . PHE B 1 79 ? 2.764 9.984 5.73 1 95.38 79 PHE B O 1
ATOM 1581 N N . LYS B 1 80 ? 4.578 9.867 4.426 1 94.44 80 LYS B N 1
ATOM 1582 C CA . LYS B 1 80 ? 5.555 10.289 5.43 1 94.44 80 LYS B CA 1
ATOM 1583 C C . LYS B 1 80 ? 6.594 11.227 4.824 1 94.44 80 LYS B C 1
ATOM 1585 O O . LYS B 1 80 ? 7.23 10.898 3.822 1 94.44 80 LYS B O 1
ATOM 1590 N N . ASP B 1 81 ? 6.656 12.398 5.41 1 92.81 81 ASP B N 1
ATOM 1591 C CA . ASP B 1 81 ? 7.602 13.398 4.938 1 92.81 81 ASP B CA 1
ATOM 1592 C C . ASP B 1 81 ? 7.406 13.68 3.449 1 92.81 81 ASP B C 1
ATOM 1594 O O . ASP B 1 81 ? 8.367 13.688 2.68 1 92.81 81 ASP B O 1
ATOM 1598 N N . GLY B 1 82 ? 6.121 13.742 3.057 1 90.56 82 GLY B N 1
ATOM 1599 C CA . GLY B 1 82 ? 5.75 14.148 1.711 1 90.56 82 GLY B CA 1
ATOM 1600 C C . GLY B 1 82 ? 5.832 13.023 0.699 1 90.56 82 GLY B C 1
ATOM 1601 O O . GLY B 1 82 ? 5.496 13.211 -0.473 1 90.56 82 GLY B O 1
ATOM 1602 N N . LYS B 1 83 ? 6.207 11.766 1.162 1 90 83 LYS B N 1
ATOM 1603 C CA . LYS B 1 83 ? 6.363 10.609 0.277 1 90 83 LYS B CA 1
ATOM 1604 C C . LYS B 1 83 ? 5.352 9.523 0.615 1 90 83 LYS B C 1
ATOM 1606 O O . LYS B 1 83 ? 5.102 9.242 1.789 1 90 83 LYS B O 1
ATOM 1611 N N . LYS B 1 84 ? 4.766 9.008 -0.471 1 91.75 84 LYS B N 1
ATOM 1612 C CA . LYS B 1 84 ? 3.881 7.871 -0.247 1 91.75 84 LYS B CA 1
ATOM 1613 C C . LYS B 1 84 ? 4.664 6.656 0.245 1 91.75 84 LYS B C 1
ATOM 1615 O O . LYS B 1 84 ? 5.637 6.238 -0.388 1 91.75 84 LYS B O 1
ATOM 1620 N N . VAL B 1 85 ? 4.164 6.062 1.355 1 93.44 85 VAL B N 1
ATOM 1621 C CA . VAL B 1 85 ? 4.914 4.941 1.917 1 93.44 85 VAL B CA 1
ATOM 1622 C C . VAL B 1 85 ? 4.051 3.686 1.908 1 93.44 85 VAL B C 1
ATOM 1624 O O . VAL B 1 85 ? 4.559 2.572 2.061 1 93.44 85 VAL B O 1
ATOM 1627 N N . ASN B 1 86 ? 2.75 3.887 1.797 1 95.5 86 ASN B N 1
ATOM 1628 C CA . ASN B 1 86 ? 1.825 2.758 1.777 1 95.5 86 ASN B CA 1
ATOM 1629 C C . ASN B 1 86 ? 0.532 3.104 1.047 1 95.5 86 ASN B C 1
ATOM 1631 O O . ASN B 1 86 ? 0.162 4.273 0.952 1 95.5 86 ASN B O 1
ATOM 1635 N N . GLU B 1 87 ? -0.089 2.102 0.512 1 95 87 GLU B N 1
ATOM 1636 C CA . GLU B 1 87 ? -1.424 2.197 -0.072 1 95 87 GLU B CA 1
ATOM 1637 C C . GLU B 1 87 ? -2.287 1.005 0.33 1 95 87 GLU B C 1
ATOM 1639 O O . GLU B 1 87 ? -1.857 -0.145 0.224 1 95 87 GLU B O 1
ATOM 1644 N N . ILE B 1 88 ? -3.441 1.3 0.886 1 96.06 88 ILE B N 1
ATOM 1645 C CA . ILE B 1 88 ? -4.398 0.285 1.312 1 96.06 88 ILE B CA 1
ATOM 1646 C C . ILE B 1 88 ? -5.668 0.387 0.47 1 96.06 88 ILE B C 1
ATOM 1648 O O . ILE B 1 88 ? -6.285 1.452 0.393 1 96.06 88 ILE B O 1
ATOM 1652 N N . VAL B 1 89 ? -6.055 -0.712 -0.098 1 93.62 89 VAL B N 1
ATOM 1653 C CA . VAL B 1 89 ? -7.184 -0.689 -1.023 1 93.62 89 VAL B CA 1
ATOM 1654 C C . VAL B 1 89 ? -8.383 -1.395 -0.395 1 93.62 89 VAL B C 1
ATOM 1656 O O . VAL B 1 89 ? -8.234 -2.445 0.233 1 93.62 89 VAL B O 1
ATOM 1659 N N . GLY B 1 90 ? -9.539 -0.8 -0.439 1 93.31 90 GLY B N 1
ATOM 1660 C CA . GLY B 1 90 ? -10.789 -1.446 -0.074 1 93.31 90 GLY B CA 1
ATOM 1661 C C . GLY B 1 90 ? -11.031 -1.474 1.423 1 93.31 90 GLY B C 1
ATOM 1662 O O . GLY B 1 90 ? -10.766 -0.49 2.117 1 93.31 90 GLY B O 1
ATOM 1663 N N . LYS B 1 91 ? -11.555 -2.57 1.911 1 92.25 91 LYS B N 1
ATOM 1664 C CA . LYS B 1 91 ? -12.086 -2.662 3.27 1 92.25 91 LYS B CA 1
ATOM 1665 C C . LYS B 1 91 ? -11.062 -3.287 4.215 1 92.25 91 LYS B C 1
ATOM 1667 O O . LYS B 1 91 ? -11.43 -4.016 5.141 1 92.25 91 LYS B O 1
ATOM 1672 N N . ASN B 1 92 ? -9.844 -2.994 3.938 1 93 92 ASN B N 1
ATOM 1673 C CA . ASN B 1 92 ? -8.789 -3.588 4.758 1 93 92 ASN B CA 1
ATOM 1674 C C . ASN B 1 92 ? -8.516 -2.752 6.004 1 93 92 ASN B C 1
ATOM 1676 O O . ASN B 1 92 ? -7.527 -2.014 6.055 1 93 92 ASN B O 1
ATOM 1680 N N . GLN B 1 93 ? -9.289 -3.012 7.059 1 95.56 93 GLN B N 1
ATOM 1681 C CA . GLN B 1 93 ? -9.18 -2.234 8.289 1 95.56 93 GLN B CA 1
ATOM 1682 C C . GLN B 1 93 ? -7.855 -2.492 8.992 1 95.56 93 GLN B C 1
ATOM 1684 O O . GLN B 1 93 ? -7.18 -1.554 9.422 1 95.56 93 GLN B O 1
ATOM 1689 N N . LYS B 1 94 ? -7.543 -3.707 9.086 1 93.06 94 LYS B N 1
ATOM 1690 C CA . LYS B 1 94 ? -6.301 -4.082 9.758 1 93.06 94 LYS B CA 1
ATOM 1691 C C . LYS B 1 94 ? -5.09 -3.482 9.047 1 93.06 94 LYS B C 1
ATOM 1693 O O . LYS B 1 94 ? -4.184 -2.961 9.695 1 93.06 94 LYS B O 1
ATOM 1698 N N . GLY B 1 95 ? -5.098 -3.584 7.73 1 94.12 95 GLY B N 1
ATOM 1699 C CA . GLY B 1 95 ? -4.02 -3.016 6.938 1 94.12 95 GLY B CA 1
ATOM 1700 C C . GLY B 1 95 ? -3.877 -1.516 7.109 1 94.12 95 GLY B C 1
ATOM 1701 O O . GLY B 1 95 ? -2.762 -0.998 7.195 1 94.12 95 GLY B O 1
ATOM 1702 N N . LEU B 1 96 ? -4.988 -0.893 7.191 1 96.94 96 LEU B N 1
ATOM 1703 C CA . LEU B 1 96 ? -4.961 0.556 7.355 1 96.94 96 LEU B CA 1
ATOM 1704 C C . LEU B 1 96 ? -4.359 0.94 8.703 1 96.94 96 LEU B C 1
ATOM 1706 O O . LEU B 1 96 ? -3.475 1.798 8.766 1 96.94 96 LEU B O 1
ATOM 1710 N N . GLU B 1 97 ? -4.82 0.287 9.719 1 96.56 97 GLU B N 1
ATOM 1711 C CA . GLU B 1 97 ? -4.305 0.611 11.047 1 96.56 97 GLU B CA 1
ATOM 1712 C C . GLU B 1 97 ? -2.805 0.345 11.141 1 96.56 97 GLU B C 1
ATOM 1714 O O . GLU B 1 97 ? -2.053 1.17 11.664 1 96.56 97 GLU B O 1
ATOM 1719 N N . SER B 1 98 ? -2.406 -0.746 10.625 1 94.88 98 SER B N 1
ATOM 1720 C CA . SER B 1 98 ? -0.988 -1.084 10.648 1 94.88 98 SER B CA 1
ATOM 1721 C C . SER B 1 98 ? -0.161 -0.053 9.891 1 94.88 98 SER B C 1
ATOM 1723 O O . SER B 1 98 ? 0.923 0.332 10.336 1 94.88 98 SER B O 1
ATOM 1725 N N . ALA B 1 99 ? -0.666 0.36 8.758 1 96.12 99 ALA B N 1
ATOM 1726 C CA . ALA B 1 99 ? 0.044 1.326 7.926 1 96.12 99 ALA B CA 1
ATOM 1727 C C . ALA B 1 99 ? 0.222 2.654 8.656 1 96.12 99 ALA B C 1
ATOM 1729 O O . ALA B 1 99 ? 1.295 3.262 8.602 1 96.12 99 ALA B O 1
ATOM 1730 N N . ILE B 1 100 ? -0.819 3.09 9.328 1 96.69 100 ILE B N 1
ATOM 1731 C CA . ILE B 1 100 ? -0.765 4.344 10.07 1 96.69 100 ILE B CA 1
ATOM 1732 C C . ILE B 1 100 ? 0.243 4.223 11.211 1 96.69 100 ILE B C 1
ATOM 1734 O O . ILE B 1 100 ? 1.094 5.098 11.391 1 96.69 100 ILE B O 1
ATOM 1738 N N . LYS B 1 101 ? 0.176 3.135 11.93 1 95.06 101 LYS B N 1
ATOM 1739 C CA . LYS B 1 101 ? 1.082 2.91 13.055 1 95.06 101 LYS B CA 1
ATOM 1740 C C . LYS B 1 101 ? 2.537 2.912 12.594 1 95.06 101 LYS B C 1
ATOM 1742 O O . LYS B 1 101 ? 3.395 3.529 13.234 1 95.06 101 LYS B O 1
ATOM 1747 N N . GLU B 1 102 ? 2.766 2.242 11.562 1 93.31 102 GLU B N 1
ATOM 1748 C CA . GLU B 1 102 ? 4.125 2.125 11.047 1 93.31 102 GLU B CA 1
ATOM 1749 C C . GLU B 1 102 ? 4.68 3.484 10.633 1 93.31 102 GLU B C 1
ATOM 1751 O O . GLU B 1 102 ? 5.855 3.779 10.867 1 93.31 102 GLU B O 1
ATOM 1756 N N . ALA B 1 103 ? 3.844 4.234 10.016 1 94.81 103 ALA B N 1
ATOM 1757 C CA . ALA B 1 103 ? 4.277 5.555 9.57 1 94.81 103 ALA B CA 1
ATOM 1758 C C . ALA B 1 103 ? 4.59 6.461 10.758 1 94.81 103 ALA B C 1
ATOM 1760 O O . ALA B 1 103 ? 5.438 7.352 10.664 1 94.81 103 ALA B O 1
ATOM 1761 N N . LEU B 1 104 ? 3.871 6.203 11.797 1 95.06 104 LEU B N 1
ATOM 1762 C CA . LEU B 1 104 ? 4.051 7.023 12.992 1 95.06 104 LEU B CA 1
ATOM 1763 C C . LEU B 1 104 ? 5.281 6.574 13.781 1 95.06 104 LEU B C 1
ATOM 1765 O O . LEU B 1 104 ? 5.789 7.32 14.617 1 95.06 104 LEU B O 1
ATOM 1769 N N . GLU B 1 105 ? 5.5 5.285 13.562 1 85.38 105 GLU B N 1
ATOM 1770 C CA . GLU B 1 105 ? 6.699 4.793 14.234 1 85.38 105 GLU B CA 1
ATOM 1771 C C . GLU B 1 105 ? 7.961 5.359 13.594 1 85.38 105 GLU B C 1
ATOM 1773 O O . GLU B 1 105 ? 7.984 5.637 12.391 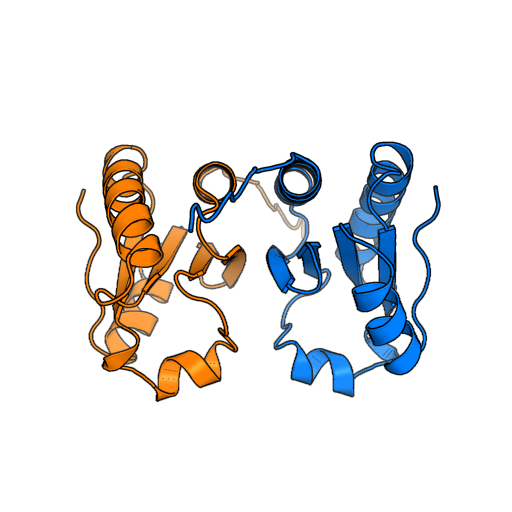1 85.38 105 GLU B O 1
ATOM 1778 N N . ASP B 1 106 ? 8.82 6.055 14.242 1 62.44 106 ASP B N 1
ATOM 1779 C CA . ASP B 1 106 ? 10.055 6.688 13.797 1 62.44 106 ASP B CA 1
ATOM 1780 C C . ASP B 1 106 ? 10.977 5.68 13.109 1 62.44 106 ASP B C 1
ATOM 1782 O O . ASP B 1 106 ? 11.477 4.754 13.75 1 62.44 106 ASP B O 1
ATOM 1786 N N . ILE B 1 107 ? 10.539 5.098 12.141 1 49.19 107 ILE B N 1
ATOM 1787 C CA . ILE B 1 107 ? 11.602 4.281 11.562 1 49.19 107 ILE B CA 1
ATOM 1788 C C . ILE B 1 107 ? 12.805 5.16 11.219 1 49.19 107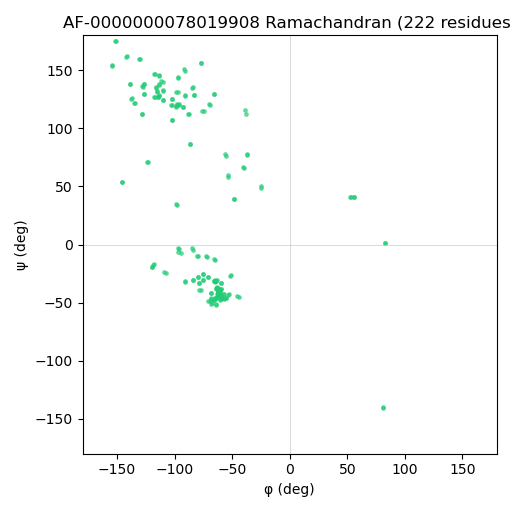 ILE B C 1
ATOM 1790 O O . ILE B 1 107 ? 12.68 6.133 10.469 1 49.19 107 ILE B O 1
ATOM 1794 N N . GLU B 1 108 ? 13.523 5.477 12.172 1 40.31 108 GLU B N 1
ATOM 1795 C CA . GLU B 1 108 ? 14.828 6.055 11.867 1 40.31 108 GLU B CA 1
ATOM 1796 C C . GLU B 1 108 ? 15.32 5.605 10.492 1 40.31 108 GLU B C 1
ATOM 1798 O O . GLU B 1 108 ? 15.648 4.434 10.297 1 40.31 108 GLU B O 1
ATOM 1803 N N . THR B 1 109 ? 14.609 5.711 9.562 1 40.88 109 THR B N 1
ATOM 1804 C CA . THR B 1 109 ? 15.281 5.5 8.281 1 40.88 109 THR B CA 1
ATOM 1805 C C . THR B 1 109 ? 16.578 6.309 8.211 1 40.88 109 THR B C 1
ATOM 1807 O O . THR B 1 109 ? 16.547 7.512 7.945 1 40.88 109 THR B O 1
ATOM 1810 N N . THR B 1 110 ? 17.297 6.402 9.203 1 36.19 110 THR B N 1
ATOM 1811 C CA . THR B 1 110 ? 18.625 7.004 9.211 1 36.19 110 THR B CA 1
ATOM 1812 C C . THR B 1 110 ? 19.406 6.617 7.961 1 36.19 110 THR B C 1
ATOM 1814 O O . THR B 1 110 ? 19.766 5.453 7.789 1 36.19 110 THR B O 1
ATOM 1817 N N . LEU B 1 111 ? 19.109 6.973 6.855 1 32.97 111 LEU B N 1
ATOM 1818 C CA . LEU B 1 111 ? 20.172 7.051 5.867 1 32.97 111 LEU B CA 1
ATOM 1819 C C . LEU B 1 111 ? 21.469 7.555 6.504 1 32.97 111 LEU B C 1
ATOM 1821 O O . LEU B 1 111 ? 21.516 8.68 7.012 1 32.97 111 LEU B O 1
ATOM 1825 N N . THR B 1 112 ? 22.219 6.812 7.211 1 30.92 112 THR B N 1
ATOM 1826 C CA . THR B 1 112 ? 23.609 7.152 7.492 1 30.92 112 THR B CA 1
ATOM 1827 C C . THR B 1 112 ? 24.266 7.777 6.27 1 30.92 112 THR B C 1
ATOM 1829 O O . THR B 1 112 ? 24.234 7.203 5.18 1 30.92 112 THR B O 1
ATOM 1832 N N . THR B 1 113 ? 24.672 9.133 6.203 1 24.56 113 THR B N 1
ATOM 1833 C CA . THR B 1 113 ? 25.797 9.742 5.508 1 24.56 113 THR B CA 1
ATOM 1834 C C . THR B 1 113 ? 27.047 8.852 5.598 1 24.56 113 THR B C 1
ATOM 1836 O O . THR B 1 113 ? 27.406 8.391 6.684 1 24.56 113 THR B O 1
#

InterPro domains:
  IPR013766 Thioredoxin domain [PF00085] (8-101)
  IPR036249 Thioredoxin-like superfamily [SSF52833] (3-105)
  IPR050620 Thioredoxin H-type-like [PTHR10438] (3-102)

Organism: NCBI:txid212602